Protein AF-A0A7R9P4P0-F1 (afdb_monomer_lite)

Secondary structure (DSSP, 8-state):
---EEE-GGG-TTTTTSTTSEE-TTSSPPPP-EEEEESSEEETT---EEEEEES-PPPPPTT--EEEEETTSPPEEPEEETTEEEEEPPPGGGSPPPPTT-SEEEEEEEEEETTTTEEEEEEEEEEE-GGG--SHHHHHTSSSS-EEETTTTEEES-GGG--S-EEE-HHHHHHHHHHHHHHHHHH--------PPS----------PPP-----------------------PPP--EEE--

Radius of gyration: 28.51 Å; chains: 1; bounding box: 75×51×67 Å

pLDDT: mean 75.0, std 23.44, range [29.67, 97.75]

Sequence (243 aa):
MLVKCTVRSTCQKASHSLPRWLSLGTGQQCIDFEQVLPDRIPINQMTMVQLTIRTLPELPFGAKYKCVFGAADPIDATVTAFGLSCPTPGVVGRPVISDTLDHVFVPLSVRSSETNKDFVSRNFAYYDCGRHTTCMECVKSQWACNWCVYENKCTHNTSSCQRNVVSGENVSMLHMLQQLVYLRYITPLVPYFAGPPNDPWDPGSQIPRVISRSIGDGHPPIHHSGRRPIGNSAPPIIAQNQL

Foldseek 3Di:
DDFFFDFLVPQPCSPVWPPQWDFPPPPDDAKEFPDWVPLEDALQDKDKIDTFIPDDTDDPPPKFKWKDWAQADTFTWDADPGGTMTIDDHNVRDDDDDLVDFKDWTWTFIAIPVVRDTQYTDIGMHGHLQSDQAQVCQQAPPDFWKAQPVVSGIDNDCVPHDDDIHGHPVVVVVVVVVVVVCCVVVPDDPPPPPDDDDDDDDDDDDDDDDDDDDDDDDDDDDDDDDDDDDDDDDDRRGITRRD

Organism: Timema californicum (NCBI:txid61474)

InterPro domains:
  IPR013783 Immunoglobulin-like fold [G3DSA:2.60.40.10] (1-129)
  IPR016201 PSI domain [SM00423] (128-173)
  IPR031148 Plexin family [PTHR22625] (4-172)
  IPR041019 Plexin, TIG domain 1 [PF17960] (38-127)

Structure (mmCIF, N/CA/C/O backbone):
data_AF-A0A7R9P4P0-F1
#
_entry.id   AF-A0A7R9P4P0-F1
#
loop_
_atom_site.group_PDB
_atom_site.id
_atom_site.type_symbol
_atom_site.label_atom_id
_atom_site.label_alt_id
_atom_site.label_comp_id
_atom_site.label_asym_id
_atom_site.label_entity_id
_atom_site.label_seq_id
_atom_site.pdbx_PDB_ins_code
_atom_site.Cartn_x
_atom_site.Cartn_y
_atom_site.Cartn_z
_atom_site.occupancy
_atom_site.B_iso_or_equiv
_atom_site.auth_seq_id
_atom_site.auth_comp_id
_atom_site.auth_asym_id
_atom_site.auth_atom_id
_atom_site.pdbx_PDB_model_num
ATOM 1 N N . MET A 1 1 ? 1.041 -9.011 -15.926 1.00 41.88 1 MET A N 1
ATOM 2 C CA . MET A 1 1 ? 2.425 -9.475 -15.691 1.00 41.88 1 MET A CA 1
ATOM 3 C C . MET A 1 1 ? 3.088 -9.704 -17.046 1.00 41.88 1 MET A C 1
ATOM 5 O O . MET A 1 1 ? 2.656 -10.610 -17.743 1.00 41.88 1 MET A O 1
ATOM 9 N N . LEU A 1 2 ? 4.019 -8.858 -17.502 1.00 51.12 2 LEU A N 1
ATOM 10 C CA . LEU A 1 2 ? 4.707 -9.090 -18.788 1.00 51.12 2 LEU A CA 1
ATOM 11 C C . LEU A 1 2 ? 6.202 -8.748 -18.706 1.00 51.12 2 LEU A C 1
ATOM 13 O O . LEU A 1 2 ? 6.742 -8.096 -19.592 1.00 51.12 2 LEU A O 1
ATOM 17 N N . VAL A 1 3 ? 6.878 -9.266 -17.680 1.00 65.44 3 VAL A N 1
ATOM 18 C CA . VAL A 1 3 ? 8.287 -9.640 -17.840 1.00 65.44 3 VAL A CA 1
ATOM 19 C C . VAL A 1 3 ? 8.289 -10.846 -18.778 1.00 65.44 3 VAL A C 1
ATOM 21 O O . VAL A 1 3 ? 7.658 -11.862 -18.480 1.00 65.44 3 VAL A O 1
ATOM 24 N N . LYS A 1 4 ? 8.902 -10.721 -19.957 1.00 71.88 4 LYS A N 1
ATOM 25 C CA . LYS A 1 4 ? 8.894 -11.788 -20.972 1.00 71.88 4 LYS A CA 1
ATOM 26 C C . LYS A 1 4 ? 10.240 -12.475 -21.014 1.00 71.88 4 LYS A C 1
ATOM 28 O O . LYS A 1 4 ? 11.252 -11.815 -21.171 1.00 71.88 4 LYS A O 1
ATOM 33 N N . CYS A 1 5 ? 10.253 -13.794 -20.969 1.00 73.88 5 CYS A N 1
ATOM 34 C CA . CYS A 1 5 ? 11.458 -14.557 -21.241 1.00 73.88 5 CYS A CA 1
ATOM 35 C C . CYS A 1 5 ? 11.667 -14.693 -22.760 1.00 73.88 5 CYS A C 1
ATOM 37 O O . CYS A 1 5 ? 10.879 -15.358 -23.430 1.00 73.88 5 CYS A O 1
ATOM 39 N N . THR A 1 6 ? 12.700 -14.058 -23.314 1.00 75.81 6 THR A N 1
ATOM 40 C CA . THR A 1 6 ? 13.061 -14.113 -24.738 1.00 75.81 6 THR A CA 1
ATOM 41 C C . THR A 1 6 ? 14.577 -14.191 -24.937 1.00 75.81 6 THR A C 1
ATOM 43 O O . THR A 1 6 ? 15.377 -13.896 -24.049 1.00 75.81 6 THR A O 1
ATOM 46 N N . VAL A 1 7 ? 15.002 -14.586 -26.137 1.00 82.31 7 VAL A N 1
ATOM 47 C CA . VAL A 1 7 ? 16.413 -14.475 -26.530 1.00 82.31 7 VAL A CA 1
ATOM 48 C C . VAL A 1 7 ? 16.792 -13.003 -26.744 1.00 82.31 7 VAL A C 1
ATOM 50 O O . VAL A 1 7 ? 15.947 -12.184 -27.118 1.00 82.31 7 VAL A O 1
ATOM 53 N N . ARG A 1 8 ? 18.070 -12.656 -26.526 1.00 74.69 8 ARG A N 1
ATOM 54 C CA . ARG A 1 8 ? 18.564 -11.262 -26.563 1.00 74.69 8 ARG A CA 1
ATOM 55 C C . ARG A 1 8 ? 18.192 -10.516 -27.843 1.00 74.69 8 ARG A C 1
ATOM 57 O O . ARG A 1 8 ? 17.789 -9.363 -27.774 1.00 74.69 8 ARG A O 1
ATOM 64 N N . SER A 1 9 ? 18.295 -11.180 -28.993 1.00 77.69 9 SER A N 1
ATOM 65 C CA . SER A 1 9 ? 17.999 -10.601 -30.310 1.00 77.69 9 SER A CA 1
ATOM 66 C C . SER A 1 9 ? 16.528 -10.221 -30.504 1.00 77.69 9 SER A C 1
ATOM 68 O O . SER A 1 9 ? 16.225 -9.369 -31.330 1.00 77.69 9 SER A O 1
ATOM 70 N N . THR A 1 10 ? 15.609 -10.824 -29.748 1.00 80.31 10 THR A N 1
ATOM 71 C CA . THR A 1 10 ? 14.165 -10.550 -29.833 1.00 80.31 10 THR A CA 1
ATOM 72 C C . THR A 1 10 ? 13.730 -9.425 -28.889 1.00 80.31 10 THR A C 1
ATOM 74 O O . THR A 1 10 ? 12.626 -8.898 -29.014 1.00 80.31 10 THR A O 1
ATOM 77 N N . CYS A 1 11 ? 14.579 -9.031 -27.936 1.00 75.12 11 CYS A N 1
ATOM 78 C CA . CYS A 1 11 ? 14.330 -7.872 -27.090 1.00 75.12 11 CYS A CA 1
ATOM 79 C C . CYS A 1 11 ? 14.786 -6.600 -27.822 1.00 75.12 11 CYS A C 1
ATOM 81 O O . CYS A 1 11 ? 15.979 -6.323 -27.944 1.00 75.12 11 CYS A O 1
ATOM 83 N N . GLN A 1 12 ? 13.814 -5.806 -28.282 1.00 70.50 12 GLN A N 1
ATOM 84 C CA . GLN A 1 12 ? 14.036 -4.589 -29.077 1.00 70.50 12 GLN A CA 1
ATOM 85 C C . GLN A 1 12 ? 14.995 -3.580 -28.421 1.00 70.50 12 GLN A C 1
ATOM 87 O O . GLN A 1 12 ? 15.604 -2.781 -29.125 1.00 70.50 12 GLN A O 1
ATOM 92 N N . LYS A 1 13 ? 15.142 -3.604 -27.088 1.00 70.19 13 LYS A N 1
ATOM 93 C CA . LYS A 1 13 ? 15.952 -2.642 -26.320 1.00 70.19 13 LYS A CA 1
ATOM 94 C C . LYS A 1 13 ? 17.034 -3.298 -25.457 1.00 70.19 13 LYS A C 1
ATOM 96 O O . LYS A 1 13 ? 17.550 -2.664 -24.538 1.00 70.19 13 LYS A O 1
ATOM 101 N N . ALA A 1 14 ? 17.435 -4.531 -25.781 1.00 61.91 14 ALA A N 1
ATOM 102 C CA . ALA A 1 14 ? 18.420 -5.287 -25.000 1.00 61.91 14 ALA A CA 1
ATOM 103 C C . ALA A 1 14 ? 19.799 -4.616 -24.889 1.00 61.91 14 ALA A C 1
ATOM 105 O O . ALA A 1 14 ? 20.565 -4.939 -23.985 1.00 61.91 14 ALA A O 1
ATOM 106 N N . SER A 1 15 ? 20.135 -3.718 -25.819 1.00 66.44 15 SER A N 1
ATOM 107 C CA . SER A 1 15 ? 21.433 -3.032 -25.874 1.00 66.44 15 SER A CA 1
ATOM 108 C C . SER A 1 15 ? 21.359 -1.540 -25.528 1.00 66.44 15 SER A C 1
ATOM 110 O O . SER A 1 15 ? 22.388 -0.879 -25.564 1.00 66.44 15 SER A O 1
ATOM 112 N N . HIS A 1 16 ? 20.173 -1.001 -25.213 1.00 64.62 16 HIS A N 1
ATOM 113 C CA . HIS A 1 16 ? 19.991 0.443 -25.001 1.00 64.62 16 HIS A CA 1
ATOM 114 C C . HIS A 1 16 ? 20.473 0.922 -23.624 1.00 64.62 16 HIS A C 1
ATOM 116 O O . HIS A 1 16 ? 21.080 1.982 -23.539 1.00 64.62 16 HIS A O 1
ATOM 122 N N . SER A 1 17 ? 20.220 0.159 -22.556 1.00 61.03 17 SER A N 1
ATOM 123 C CA . SER A 1 17 ? 20.804 0.407 -21.232 1.00 61.03 17 SER A CA 1
ATOM 124 C C . SER A 1 17 ? 20.773 -0.849 -20.356 1.00 61.03 17 SER A C 1
ATOM 126 O O . SER A 1 17 ? 19.898 -1.711 -20.485 1.00 61.03 17 SER A O 1
ATOM 128 N N . LEU A 1 18 ? 21.751 -0.973 -19.458 1.00 62.62 18 LEU A N 1
ATOM 129 C CA . LEU A 1 18 ? 21.729 -1.955 -18.370 1.00 62.62 18 LEU A CA 1
ATOM 130 C C . LEU A 1 18 ? 20.776 -1.435 -17.275 1.00 62.62 18 LEU A C 1
ATOM 132 O O . LEU A 1 18 ? 20.862 -0.248 -16.965 1.00 62.62 18 LEU A O 1
ATOM 136 N N . PRO A 1 19 ? 19.880 -2.248 -16.675 1.00 64.50 19 PRO A N 1
ATOM 137 C CA . PRO A 1 19 ? 19.664 -3.693 -16.814 1.00 64.50 19 PRO A CA 1
ATOM 138 C C . PRO A 1 19 ? 18.367 -4.055 -17.586 1.00 64.50 19 PRO A C 1
ATOM 140 O O . PRO A 1 19 ? 17.508 -4.764 -17.066 1.00 64.50 19 PRO A O 1
ATOM 143 N N . ARG A 1 20 ? 18.171 -3.584 -18.828 1.00 72.88 20 ARG A N 1
ATOM 144 C CA . ARG A 1 20 ? 16.926 -3.876 -19.587 1.00 72.88 20 ARG A CA 1
ATOM 145 C C . ARG A 1 20 ? 16.761 -5.347 -20.002 1.00 72.88 20 ARG A C 1
ATOM 147 O O . ARG A 1 20 ? 15.635 -5.816 -20.165 1.00 72.88 20 ARG A O 1
ATOM 154 N N . TRP A 1 21 ? 17.868 -6.075 -20.159 1.00 74.88 21 TRP A N 1
ATOM 155 C CA . TRP A 1 21 ? 17.891 -7.509 -20.460 1.00 74.88 21 TRP A CA 1
ATOM 156 C C . TRP A 1 21 ? 18.900 -8.217 -19.555 1.00 74.88 21 TRP A C 1
ATOM 158 O O . TRP A 1 21 ? 20.021 -7.733 -19.386 1.00 74.88 21 TRP A O 1
ATOM 168 N N . LEU A 1 22 ? 18.505 -9.361 -18.994 1.00 74.00 22 LEU A N 1
ATOM 169 C CA . LEU A 1 22 ? 19.301 -10.114 -18.021 1.00 74.00 22 LEU A CA 1
ATOM 170 C C . LEU A 1 22 ? 19.553 -11.549 -18.492 1.00 74.00 22 LEU A C 1
ATOM 172 O O . LEU A 1 22 ? 18.606 -12.312 -18.677 1.00 74.00 22 LEU A O 1
ATOM 176 N N . SER A 1 23 ? 20.821 -11.948 -18.627 1.00 72.06 23 SER A N 1
ATOM 177 C CA . SER A 1 23 ? 21.194 -13.345 -18.895 1.00 72.06 23 SER A CA 1
ATOM 178 C C . SER A 1 23 ? 21.156 -14.203 -17.632 1.00 72.06 23 SER A C 1
ATOM 180 O O . SER A 1 23 ? 21.681 -13.806 -16.593 1.00 72.06 23 SER A O 1
ATOM 182 N N . LEU A 1 24 ? 20.655 -15.436 -17.741 1.00 64.88 24 LEU A N 1
ATOM 183 C CA . LEU A 1 24 ? 20.864 -16.452 -16.706 1.00 64.88 24 LEU A CA 1
ATOM 184 C C . LEU A 1 24 ? 22.350 -16.836 -16.665 1.00 64.88 24 LEU A C 1
ATOM 186 O O . LEU A 1 24 ? 22.894 -17.293 -17.667 1.00 64.88 24 LEU A O 1
ATOM 190 N N . GLY A 1 25 ? 23.001 -16.650 -15.514 1.00 61.69 25 GLY A N 1
ATOM 191 C CA . GLY A 1 25 ? 24.380 -17.103 -15.271 1.00 61.69 25 GLY A CA 1
ATOM 192 C C . GLY A 1 25 ? 25.426 -16.003 -15.066 1.00 61.69 25 GLY A C 1
ATOM 193 O O . GLY A 1 25 ? 26.548 -16.315 -14.687 1.00 61.69 25 GLY A O 1
ATOM 194 N N . THR A 1 26 ? 25.079 -14.724 -15.234 1.00 63.47 26 THR A N 1
ATOM 195 C CA . THR A 1 26 ? 25.990 -13.587 -14.969 1.00 63.47 26 THR A CA 1
ATOM 196 C C . THR A 1 26 ? 25.943 -13.077 -13.524 1.00 63.47 26 THR A C 1
ATOM 198 O O . THR A 1 26 ? 26.513 -12.033 -13.223 1.00 63.47 26 THR A O 1
ATOM 201 N N . GLY A 1 27 ? 25.242 -13.774 -12.620 1.00 63.47 27 GLY A N 1
ATOM 202 C CA . GLY A 1 27 ? 25.021 -13.325 -11.236 1.00 63.47 27 GLY A CA 1
ATOM 203 C C . GLY A 1 27 ? 24.048 -12.145 -11.100 1.00 63.47 27 GLY A C 1
ATOM 204 O O . GLY A 1 27 ? 23.836 -11.649 -9.998 1.00 63.47 27 GLY A O 1
ATOM 205 N N . GLN A 1 28 ? 23.439 -11.698 -12.202 1.00 65.31 28 GLN A N 1
ATOM 206 C CA . GLN A 1 28 ? 22.424 -10.650 -12.198 1.00 65.31 28 GLN A CA 1
ATOM 207 C C . GLN A 1 28 ? 21.067 -11.229 -11.775 1.00 65.31 28 GLN A C 1
ATOM 209 O O . GLN A 1 28 ? 20.642 -12.268 -12.280 1.00 65.31 28 GLN A O 1
ATOM 214 N N . GLN A 1 29 ? 20.399 -10.560 -10.835 1.00 69.44 29 GLN A N 1
ATOM 215 C CA . GLN A 1 29 ? 19.096 -10.965 -10.303 1.00 69.44 29 GLN A CA 1
ATOM 216 C C . GLN A 1 29 ? 17.960 -10.184 -10.967 1.00 69.44 29 GLN A C 1
ATOM 218 O O . GLN A 1 29 ? 18.153 -9.061 -11.431 1.00 69.44 29 GLN A O 1
ATOM 223 N N . CYS A 1 30 ? 16.776 -10.799 -11.010 1.00 76.81 30 CYS A N 1
ATOM 224 C CA . CYS A 1 30 ? 15.562 -10.168 -11.516 1.00 76.81 30 CYS A CA 1
ATOM 225 C C . CYS A 1 30 ? 15.254 -8.901 -10.714 1.00 76.81 30 CYS A C 1
ATOM 227 O O . CYS A 1 30 ? 15.533 -8.841 -9.515 1.00 76.81 30 CYS A O 1
ATOM 229 N N . ILE A 1 31 ? 14.650 -7.910 -11.366 1.00 81.19 31 ILE A N 1
ATOM 230 C CA . ILE A 1 31 ? 14.154 -6.739 -10.653 1.00 81.19 31 ILE A CA 1
ATOM 231 C C . ILE A 1 31 ? 13.072 -7.179 -9.662 1.00 81.19 31 ILE A C 1
ATOM 233 O O . ILE A 1 31 ? 12.118 -7.869 -10.018 1.00 81.19 31 ILE A O 1
ATOM 237 N N . ASP A 1 32 ? 13.253 -6.806 -8.405 1.00 84.94 32 ASP A N 1
ATOM 238 C CA . ASP A 1 32 ? 12.305 -7.055 -7.327 1.00 84.94 32 ASP A CA 1
ATOM 239 C C . ASP A 1 32 ? 12.371 -5.887 -6.342 1.00 84.94 32 ASP A C 1
ATOM 241 O O . ASP A 1 32 ? 13.341 -5.117 -6.314 1.00 84.94 32 ASP A O 1
ATOM 245 N N . PHE A 1 33 ? 11.328 -5.750 -5.533 1.00 88.81 33 PHE A N 1
ATOM 246 C CA . PHE A 1 33 ? 11.371 -4.871 -4.379 1.00 88.81 33 PHE A CA 1
ATOM 247 C C . PHE A 1 33 ? 12.308 -5.469 -3.332 1.00 88.81 33 PHE A C 1
ATOM 249 O O . PHE A 1 33 ? 12.074 -6.566 -2.828 1.00 88.81 33 PHE A O 1
ATOM 256 N N . GLU A 1 34 ? 13.334 -4.726 -2.940 1.00 91.44 34 GLU A N 1
ATOM 257 C CA . GLU A 1 34 ? 14.092 -5.065 -1.736 1.00 91.44 34 GLU A CA 1
ATOM 258 C C . GLU A 1 34 ? 13.253 -4.773 -0.494 1.00 91.44 34 GLU A C 1
ATOM 260 O O . GLU A 1 34 ? 13.233 -5.556 0.455 1.00 91.44 34 GLU A O 1
ATOM 265 N N . GLN A 1 35 ? 12.512 -3.662 -0.529 1.00 92.50 35 GLN A N 1
ATOM 266 C CA . GLN A 1 35 ? 11.644 -3.239 0.557 1.00 92.50 35 GLN A CA 1
ATOM 267 C C . GLN A 1 35 ? 10.462 -2.417 0.037 1.00 92.50 35 GLN A C 1
ATOM 269 O O . GLN A 1 35 ? 10.596 -1.622 -0.893 1.00 92.50 35 GLN A O 1
ATOM 274 N N . VAL A 1 36 ? 9.311 -2.591 0.686 1.00 95.12 36 VAL A N 1
ATOM 275 C CA . VAL A 1 36 ? 8.115 -1.756 0.535 1.00 95.12 36 VAL A CA 1
ATOM 276 C C . VAL A 1 36 ? 7.784 -1.218 1.922 1.00 95.12 36 VAL A C 1
ATOM 278 O O . VAL A 1 36 ? 7.590 -2.009 2.844 1.00 95.12 36 VAL A O 1
ATOM 281 N N . LEU A 1 37 ? 7.780 0.104 2.100 1.00 95.31 37 LEU A N 1
ATOM 282 C CA . LEU A 1 37 ? 7.540 0.718 3.405 1.00 95.31 37 LEU A CA 1
ATOM 283 C C . LEU A 1 37 ? 6.584 1.922 3.310 1.00 95.31 37 LEU A C 1
ATOM 285 O O . LEU A 1 37 ? 6.932 2.916 2.676 1.00 95.31 37 LEU A O 1
ATOM 289 N N . PRO A 1 38 ? 5.425 1.887 3.990 1.00 95.81 38 PRO A N 1
ATOM 290 C CA . PRO A 1 38 ? 4.826 0.698 4.600 1.00 95.81 38 PRO A CA 1
ATOM 291 C C . PRO A 1 38 ? 4.382 -0.318 3.531 1.00 95.81 38 PRO A C 1
ATOM 293 O O . PRO A 1 38 ? 4.066 0.069 2.412 1.00 95.81 38 PRO A O 1
ATOM 296 N N . ASP A 1 39 ? 4.335 -1.607 3.872 1.00 95.12 39 ASP A N 1
ATOM 297 C CA . ASP A 1 39 ? 3.787 -2.687 3.024 1.00 95.12 39 ASP A CA 1
ATOM 298 C C . ASP A 1 39 ? 2.276 -2.912 3.240 1.00 95.12 39 ASP A C 1
ATOM 300 O O . ASP A 1 39 ? 1.637 -3.714 2.554 1.00 95.12 39 ASP A O 1
ATOM 304 N N . ARG A 1 40 ? 1.703 -2.201 4.213 1.00 95.62 40 ARG A N 1
ATOM 305 C CA . ARG A 1 40 ? 0.309 -2.301 4.638 1.00 95.62 40 ARG A CA 1
ATOM 306 C C . ARG A 1 40 ? -0.166 -0.999 5.262 1.00 95.62 40 ARG A C 1
ATOM 308 O O . ARG A 1 40 ? 0.609 -0.343 5.958 1.00 95.62 40 ARG A O 1
ATOM 315 N N . ILE A 1 41 ? -1.434 -0.645 5.072 1.00 95.94 41 ILE A N 1
ATOM 316 C CA . ILE A 1 41 ? -2.034 0.542 5.701 1.00 95.94 41 ILE A CA 1
ATOM 317 C C . ILE A 1 41 ? -3.512 0.317 6.064 1.00 95.94 41 ILE A C 1
ATOM 319 O O . ILE A 1 41 ? -4.182 -0.499 5.426 1.00 95.94 41 ILE A O 1
ATOM 323 N N . PRO A 1 42 ? -4.063 1.083 7.020 1.00 96.12 42 PRO A N 1
ATOM 324 C CA . PRO A 1 42 ? -5.502 1.163 7.236 1.00 96.12 42 PRO A CA 1
ATOM 325 C C . PRO A 1 42 ? -6.248 1.608 5.971 1.00 96.12 42 PRO A C 1
ATOM 327 O O . PRO A 1 42 ? -5.803 2.515 5.257 1.00 96.12 42 PRO A O 1
ATOM 330 N N . ILE A 1 43 ? -7.417 1.019 5.705 1.00 96.06 43 ILE A N 1
ATOM 331 C CA . ILE A 1 43 ? -8.202 1.245 4.478 1.00 96.06 43 ILE A CA 1
ATOM 332 C C . ILE A 1 43 ? -8.572 2.719 4.245 1.00 96.06 43 ILE A C 1
ATOM 334 O O . ILE A 1 43 ? -8.684 3.148 3.098 1.00 96.06 43 ILE A O 1
ATOM 338 N N . ASN A 1 44 ? -8.674 3.523 5.302 1.00 93.94 44 ASN A N 1
ATOM 339 C CA . ASN A 1 44 ? -8.993 4.951 5.262 1.00 93.94 44 ASN A CA 1
ATOM 340 C C . ASN A 1 44 ? -7.777 5.882 5.433 1.00 93.94 44 ASN A C 1
ATOM 342 O O . ASN A 1 44 ? -7.936 7.101 5.375 1.00 93.94 44 ASN A O 1
ATOM 346 N N . GLN A 1 45 ? -6.567 5.347 5.619 1.00 94.00 45 GLN A N 1
ATOM 347 C CA . GLN A 1 45 ? -5.358 6.156 5.776 1.00 94.00 45 GLN A CA 1
ATOM 348 C C . GLN A 1 45 ? -4.702 6.439 4.422 1.00 94.00 45 GLN A C 1
ATOM 350 O O . GLN A 1 45 ? -4.509 5.535 3.609 1.00 94.00 45 GLN A O 1
ATOM 355 N N . MET A 1 46 ? -4.302 7.688 4.189 1.00 94.44 46 MET A N 1
ATOM 356 C CA . MET A 1 46 ? -3.441 8.072 3.068 1.00 94.44 46 MET A CA 1
ATOM 357 C C . MET A 1 46 ? -2.018 8.314 3.568 1.00 94.44 46 MET A C 1
ATOM 359 O O . MET A 1 46 ? -1.825 8.904 4.629 1.00 94.44 46 MET A O 1
ATOM 363 N N . THR A 1 47 ? -1.024 7.837 2.824 1.00 95.19 47 THR A N 1
ATOM 364 C CA . THR A 1 47 ? 0.392 8.006 3.176 1.00 95.19 47 THR A CA 1
ATOM 365 C C . THR A 1 47 ? 1.284 7.929 1.935 1.00 95.19 47 THR A C 1
ATOM 367 O O . THR A 1 47 ? 0.804 7.678 0.828 1.00 95.19 47 THR A O 1
ATOM 370 N N . MET A 1 48 ? 2.584 8.144 2.122 1.00 96.38 48 MET A N 1
ATOM 371 C CA . MET A 1 48 ? 3.617 7.897 1.119 1.00 96.38 48 MET A CA 1
ATOM 372 C C . MET A 1 48 ? 4.204 6.496 1.314 1.00 96.38 48 MET A C 1
ATOM 374 O O . MET A 1 48 ? 4.581 6.130 2.426 1.00 96.38 48 MET A O 1
ATOM 378 N N . VAL A 1 49 ? 4.316 5.737 0.227 1.00 96.81 49 VAL A N 1
ATOM 379 C CA . VAL A 1 49 ? 4.983 4.433 0.179 1.00 96.81 49 VAL A CA 1
ATOM 380 C C . VAL A 1 49 ? 6.348 4.601 -0.477 1.00 96.81 49 VAL A C 1
ATOM 382 O O . VAL A 1 49 ? 6.448 5.087 -1.604 1.00 96.81 49 VAL A O 1
ATOM 385 N N . GLN A 1 50 ? 7.393 4.196 0.239 1.00 97.00 50 GLN A N 1
ATOM 386 C CA . GLN A 1 50 ? 8.762 4.093 -0.252 1.00 97.00 50 GLN A CA 1
ATOM 387 C C . GLN A 1 50 ? 9.009 2.686 -0.799 1.00 97.00 50 GLN A C 1
ATOM 389 O O . GLN A 1 50 ? 8.709 1.688 -0.139 1.00 97.00 50 GLN A O 1
ATOM 394 N N . LEU A 1 51 ? 9.569 2.614 -2.001 1.00 96.00 51 LEU A N 1
ATOM 395 C CA . LEU A 1 51 ? 9.894 1.385 -2.712 1.00 96.00 51 LEU A CA 1
ATOM 396 C C . LEU A 1 51 ? 11.400 1.347 -2.939 1.00 96.00 51 LEU A C 1
ATOM 398 O O . LEU A 1 51 ? 11.915 2.101 -3.763 1.00 96.00 51 LEU A O 1
ATOM 402 N N . THR A 1 52 ? 12.099 0.465 -2.231 1.00 94.12 52 THR A N 1
ATOM 403 C CA . THR A 1 52 ? 13.531 0.226 -2.448 1.00 94.12 52 THR A CA 1
ATOM 404 C C . THR A 1 52 ? 13.690 -0.842 -3.518 1.00 94.12 52 THR A C 1
ATOM 406 O O . THR A 1 52 ? 13.146 -1.942 -3.384 1.00 94.12 52 THR A O 1
ATOM 409 N N . ILE A 1 53 ? 14.407 -0.524 -4.595 1.00 89.69 53 ILE A N 1
ATOM 410 C CA . ILE A 1 53 ? 14.539 -1.394 -5.771 1.00 89.69 53 ILE A CA 1
ATOM 411 C C . ILE A 1 53 ? 16.017 -1.470 -6.149 1.00 89.69 53 ILE A C 1
ATOM 413 O O . ILE A 1 53 ? 16.642 -0.447 -6.416 1.00 89.69 53 ILE A O 1
ATOM 417 N N . ARG A 1 54 ? 16.560 -2.694 -6.215 1.00 76.31 54 ARG A N 1
ATOM 418 C CA . ARG A 1 54 ? 18.002 -2.954 -6.389 1.00 76.31 54 ARG A CA 1
ATOM 419 C C . ARG A 1 54 ? 18.597 -2.291 -7.634 1.00 76.31 54 ARG A C 1
ATOM 421 O O . ARG A 1 54 ? 19.762 -1.903 -7.630 1.00 76.31 54 ARG A O 1
ATOM 428 N N . THR A 1 55 ? 17.827 -2.163 -8.713 1.00 77.69 55 THR A N 1
ATOM 429 C CA . THR A 1 55 ? 18.229 -1.386 -9.892 1.00 77.69 55 THR A CA 1
ATOM 430 C C . THR A 1 55 ? 17.000 -0.981 -10.696 1.00 77.69 55 THR A C 1
ATOM 432 O O . THR A 1 55 ? 16.278 -1.843 -11.188 1.00 77.69 55 THR A O 1
ATOM 435 N N . LEU A 1 56 ? 16.773 0.322 -10.862 1.00 83.00 56 LEU A N 1
ATOM 436 C CA . LEU A 1 56 ? 15.776 0.843 -11.796 1.00 83.00 56 LEU A CA 1
ATOM 437 C C . LEU A 1 56 ? 16.431 1.082 -13.160 1.00 83.00 56 LEU A C 1
ATOM 439 O O . LEU A 1 56 ? 17.481 1.722 -13.211 1.00 83.00 56 LEU A O 1
ATOM 443 N N . PRO A 1 57 ? 15.837 0.613 -14.269 1.00 81.88 57 PRO A N 1
ATOM 444 C CA . PRO A 1 57 ? 16.311 0.993 -15.591 1.00 81.88 57 PRO A CA 1
ATOM 445 C C . PRO A 1 57 ? 16.244 2.512 -15.803 1.00 81.88 57 PRO A C 1
ATOM 447 O O . PRO A 1 57 ? 15.382 3.205 -15.264 1.00 81.88 57 PRO A O 1
ATOM 450 N N . GLU A 1 58 ? 17.122 3.056 -16.633 1.00 82.38 58 GLU A N 1
ATOM 451 C CA . GLU A 1 58 ? 16.997 4.455 -17.049 1.00 82.38 58 GLU A CA 1
ATOM 452 C C . GLU A 1 58 ? 15.828 4.614 -18.018 1.00 82.38 58 GLU A C 1
ATOM 454 O O . GLU A 1 58 ? 15.707 3.831 -18.963 1.00 82.38 58 GLU A O 1
ATOM 459 N N . LEU A 1 59 ? 14.981 5.622 -17.812 1.00 82.94 59 LEU A N 1
ATOM 460 C CA . LEU A 1 59 ? 13.871 5.940 -18.710 1.00 82.94 59 LEU A CA 1
ATOM 461 C C . LEU A 1 59 ? 14.298 6.949 -19.789 1.00 82.94 59 LEU A C 1
ATOM 463 O O . LEU A 1 59 ? 15.125 7.819 -19.518 1.00 82.94 59 LEU A O 1
ATOM 467 N N . PRO A 1 60 ? 13.732 6.871 -21.008 1.00 84.25 60 PRO A N 1
ATOM 468 C CA . PRO A 1 60 ? 13.949 7.887 -22.030 1.00 84.25 60 PRO A CA 1
ATOM 469 C C . PRO A 1 60 ? 13.350 9.235 -21.607 1.00 84.25 60 PRO A C 1
ATOM 471 O O . PRO A 1 60 ? 12.491 9.308 -20.726 1.00 84.25 60 PRO A O 1
ATOM 474 N N . PHE A 1 61 ? 13.773 10.311 -22.273 1.00 85.19 61 PHE A N 1
ATOM 475 C CA . PHE A 1 61 ? 13.288 11.661 -21.989 1.00 85.19 61 PHE A CA 1
ATOM 476 C C . PHE A 1 61 ? 11.751 11.738 -22.020 1.00 85.19 61 PHE A C 1
ATOM 478 O O . PHE A 1 61 ? 11.113 11.282 -22.968 1.00 85.19 61 PHE A O 1
ATOM 485 N N . GLY A 1 62 ? 11.162 12.313 -20.968 1.00 85.94 62 GLY A N 1
ATOM 486 C CA . GLY A 1 62 ? 9.712 12.475 -20.820 1.00 85.94 62 GLY A CA 1
ATOM 487 C C . GLY A 1 62 ? 8.963 11.251 -20.279 1.00 85.94 62 GLY A C 1
ATOM 488 O O . GLY A 1 62 ? 7.804 11.389 -19.887 1.00 85.94 62 GLY A O 1
ATOM 489 N N . ALA A 1 63 ? 9.599 10.078 -20.192 1.00 90.31 63 ALA A N 1
ATOM 490 C CA . ALA A 1 63 ? 8.998 8.913 -19.554 1.00 90.31 63 ALA A CA 1
ATOM 491 C C . ALA A 1 63 ? 9.178 8.953 -18.027 1.00 90.31 63 ALA A C 1
ATOM 493 O O . ALA A 1 63 ? 10.188 9.402 -17.491 1.00 90.31 63 ALA A O 1
ATOM 494 N N . LYS A 1 64 ? 8.164 8.448 -17.328 1.00 93.44 64 LYS A N 1
ATOM 495 C CA . LYS A 1 64 ? 8.085 8.331 -15.868 1.00 93.44 64 LYS A CA 1
ATOM 496 C C . LYS A 1 64 ? 7.745 6.915 -15.412 1.00 93.44 64 LYS A C 1
ATOM 498 O O . LYS A 1 64 ? 7.103 6.148 -16.142 1.00 93.44 64 LYS A O 1
ATOM 503 N N . TYR A 1 65 ? 8.111 6.618 -14.172 1.00 95.81 65 TYR A N 1
ATOM 504 C CA . TYR A 1 65 ? 7.594 5.476 -13.431 1.00 95.81 65 TYR A CA 1
ATOM 505 C C . TYR A 1 65 ? 6.247 5.810 -12.798 1.00 95.81 65 TYR A C 1
ATOM 507 O O . TYR A 1 65 ? 6.005 6.953 -12.411 1.00 95.81 65 TYR A O 1
ATOM 515 N N . LYS A 1 66 ? 5.377 4.807 -12.686 1.00 97.38 66 LYS A N 1
ATOM 516 C CA . LYS A 1 66 ? 4.083 4.918 -12.012 1.00 97.38 66 LYS A CA 1
ATOM 517 C C . LYS A 1 66 ? 3.879 3.770 -11.034 1.00 97.38 66 LYS A C 1
ATOM 519 O O . LYS A 1 66 ? 4.199 2.629 -11.362 1.00 97.38 66 LYS A O 1
ATOM 524 N N . CYS A 1 67 ? 3.313 4.061 -9.872 1.00 97.56 67 CYS A N 1
ATOM 525 C CA . CYS A 1 67 ? 2.831 3.055 -8.934 1.00 97.56 67 CYS A CA 1
ATOM 526 C C . CYS A 1 67 ? 1.385 2.682 -9.258 1.00 97.56 67 CYS A C 1
ATOM 528 O O . CYS A 1 67 ? 0.548 3.555 -9.488 1.00 97.56 67 CYS A O 1
ATOM 530 N N . VAL A 1 68 ? 1.087 1.387 -9.264 1.00 97.25 68 VAL A N 1
ATOM 531 C CA . VAL A 1 68 ? -0.247 0.847 -9.548 1.00 97.25 68 VAL A CA 1
ATOM 532 C C . VAL A 1 68 ? -0.679 -0.006 -8.363 1.00 97.25 68 VAL A C 1
ATOM 534 O O . VAL A 1 68 ? -0.003 -0.977 -8.036 1.00 97.25 68 VAL A O 1
ATOM 537 N N . PHE A 1 69 ? -1.790 0.361 -7.722 1.00 97.19 69 PHE A N 1
ATOM 538 C CA . PHE A 1 69 ? -2.336 -0.332 -6.551 1.00 97.19 69 PHE A CA 1
ATOM 539 C C . PHE A 1 69 ? -3.602 -1.095 -6.949 1.00 97.19 69 PHE A C 1
ATOM 541 O O . PHE A 1 69 ? -4.695 -0.530 -6.992 1.00 97.19 69 PHE A O 1
ATOM 548 N N . GLY A 1 70 ? -3.473 -2.385 -7.252 1.00 94.88 70 GLY A N 1
ATOM 549 C CA . GLY A 1 70 ? -4.597 -3.202 -7.702 1.00 94.88 70 GLY A CA 1
ATOM 550 C C . GLY A 1 70 ? -5.232 -2.646 -8.975 1.00 94.88 70 GLY A C 1
ATOM 551 O O . GLY A 1 70 ? -4.582 -2.573 -10.015 1.00 94.88 70 GLY A O 1
ATOM 552 N N . ALA A 1 71 ? -6.507 -2.269 -8.877 1.00 93.12 71 ALA A N 1
ATOM 553 C CA . ALA A 1 71 ? -7.282 -1.681 -9.968 1.00 93.12 71 ALA A CA 1
ATOM 554 C C . ALA A 1 71 ? -7.360 -0.142 -9.915 1.00 93.12 71 ALA A C 1
ATOM 556 O O . ALA A 1 71 ? -8.042 0.449 -10.747 1.00 93.12 71 ALA A O 1
ATOM 557 N N . ALA A 1 72 ? -6.699 0.505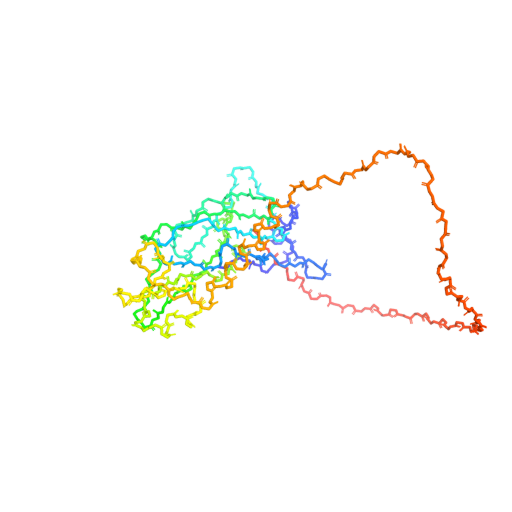 -8.948 1.00 94.75 72 ALA A N 1
ATOM 558 C CA . ALA A 1 72 ? -6.679 1.960 -8.853 1.00 94.75 72 ALA A CA 1
ATOM 559 C C . ALA A 1 72 ? -5.883 2.592 -10.006 1.00 94.75 72 ALA A C 1
ATOM 561 O O . ALA A 1 72 ? -4.976 1.971 -10.575 1.00 94.75 72 ALA A O 1
ATOM 562 N N . ASP A 1 73 ? -6.193 3.853 -10.310 1.00 94.62 73 ASP A N 1
ATOM 563 C CA . ASP A 1 73 ? -5.497 4.601 -11.352 1.00 94.62 73 ASP A CA 1
ATOM 564 C C . ASP A 1 73 ? -3.983 4.687 -11.080 1.00 94.62 73 ASP A C 1
ATOM 566 O O . ASP A 1 73 ? -3.571 4.906 -9.936 1.00 94.62 73 ASP A O 1
ATOM 570 N N . PRO A 1 74 ? -3.128 4.537 -12.112 1.00 96.38 74 PRO A N 1
ATOM 571 C CA . PRO A 1 74 ? -1.684 4.662 -11.960 1.00 96.38 74 PRO A CA 1
ATOM 572 C C . PRO A 1 74 ? -1.263 6.053 -11.479 1.00 96.38 74 PRO A C 1
ATOM 574 O O . PRO A 1 74 ? -1.617 7.067 -12.082 1.00 96.38 74 PRO A O 1
ATOM 577 N N . ILE A 1 75 ? -0.419 6.087 -10.453 1.00 96.69 75 ILE A N 1
ATOM 578 C CA . ILE A 1 75 ? 0.058 7.308 -9.801 1.00 96.69 75 ILE A CA 1
ATOM 579 C C . ILE A 1 75 ? 1.502 7.571 -10.223 1.00 96.69 75 ILE A C 1
ATOM 581 O O . ILE A 1 75 ? 2.332 6.669 -10.138 1.00 96.69 75 ILE A O 1
ATOM 585 N N . ASP A 1 76 ? 1.817 8.794 -10.656 1.00 96.81 76 ASP A N 1
ATOM 586 C CA . ASP A 1 76 ? 3.191 9.191 -10.991 1.00 96.81 76 ASP A CA 1
ATOM 587 C C . ASP A 1 76 ? 4.117 9.012 -9.775 1.00 96.81 76 ASP A C 1
ATOM 589 O O . ASP A 1 76 ? 3.844 9.507 -8.680 1.00 96.81 76 ASP A O 1
ATOM 593 N N . ALA A 1 77 ? 5.219 8.290 -9.980 1.00 96.88 77 ALA A N 1
ATOM 594 C CA . ALA A 1 77 ? 6.216 8.032 -8.955 1.00 96.88 77 ALA A CA 1
ATOM 595 C C . ALA A 1 77 ? 7.301 9.111 -8.956 1.00 96.88 77 ALA A C 1
ATOM 597 O O . ALA A 1 77 ? 7.763 9.553 -10.013 1.00 96.88 77 ALA A O 1
ATOM 598 N N . THR A 1 78 ? 7.781 9.458 -7.767 1.00 95.62 78 THR A N 1
ATOM 599 C CA . THR A 1 78 ? 8.992 10.259 -7.596 1.00 95.62 78 THR A CA 1
ATOM 600 C C . THR A 1 78 ? 10.189 9.326 -7.486 1.00 95.62 78 THR A C 1
ATOM 602 O O . THR A 1 78 ? 10.219 8.457 -6.616 1.00 95.62 78 THR A O 1
ATOM 605 N N . VAL A 1 79 ? 11.185 9.501 -8.353 1.00 93.31 79 VAL A N 1
ATOM 606 C CA . VAL A 1 79 ? 12.441 8.743 -8.277 1.00 93.31 79 VAL A CA 1
ATOM 607 C C . VAL A 1 79 ? 13.257 9.237 -7.084 1.00 93.31 79 VAL A C 1
ATOM 609 O O . VAL A 1 79 ? 13.444 10.441 -6.913 1.00 93.31 79 VAL A O 1
ATOM 612 N N . THR A 1 80 ? 13.725 8.312 -6.250 1.00 92.44 80 THR A N 1
ATOM 613 C CA . THR A 1 80 ? 14.572 8.590 -5.083 1.00 92.44 80 THR A CA 1
ATOM 614 C C . THR A 1 80 ? 15.958 7.975 -5.278 1.00 92.44 80 THR A C 1
ATOM 616 O O . THR A 1 80 ? 16.183 7.213 -6.215 1.00 92.44 80 THR A O 1
ATOM 619 N N . ALA A 1 81 ? 16.898 8.270 -4.375 1.00 87.56 81 ALA A N 1
ATOM 620 C CA . ALA A 1 81 ? 18.253 7.714 -4.434 1.00 87.56 81 ALA A CA 1
ATOM 621 C C . ALA A 1 81 ? 18.296 6.172 -4.365 1.00 87.56 81 ALA A C 1
ATOM 623 O O . ALA A 1 81 ? 19.251 5.569 -4.841 1.00 87.56 81 ALA A O 1
ATOM 624 N N . PHE A 1 82 ? 17.269 5.542 -3.782 1.00 86.69 82 PHE A N 1
ATOM 625 C CA . PHE A 1 82 ? 17.225 4.097 -3.521 1.00 86.69 82 PHE A CA 1
ATOM 626 C C . PHE A 1 82 ? 16.059 3.380 -4.228 1.00 86.69 82 PHE A C 1
ATOM 628 O O . PHE A 1 82 ? 15.871 2.177 -4.046 1.00 86.69 82 PHE A O 1
ATOM 635 N N . GLY A 1 83 ? 15.259 4.097 -5.025 1.00 93.31 83 GLY A N 1
ATOM 636 C CA . GLY A 1 83 ? 14.124 3.522 -5.741 1.00 93.31 83 GLY A CA 1
ATOM 637 C C . GLY A 1 83 ? 13.043 4.549 -6.075 1.00 93.31 83 GLY A C 1
ATOM 638 O O . GLY A 1 83 ? 13.305 5.512 -6.793 1.00 93.31 83 GLY A O 1
ATOM 639 N N . LEU A 1 84 ? 11.815 4.328 -5.597 1.00 96.25 84 LEU A N 1
ATOM 640 C CA . LEU A 1 84 ? 10.642 5.156 -5.903 1.00 96.25 84 LEU A CA 1
ATOM 641 C C . LEU A 1 84 ? 9.872 5.556 -4.640 1.00 96.25 84 LEU A C 1
ATOM 643 O O . LEU A 1 84 ? 9.894 4.860 -3.630 1.00 96.25 84 LEU A O 1
ATOM 647 N N . SER A 1 85 ? 9.138 6.658 -4.730 1.00 97.06 85 SER A N 1
ATOM 648 C CA . SER A 1 85 ? 8.234 7.158 -3.697 1.00 97.06 85 SER A CA 1
ATOM 649 C C . SER A 1 85 ? 6.897 7.526 -4.333 1.00 97.06 85 SER A C 1
ATOM 651 O O . SER A 1 85 ? 6.869 8.267 -5.319 1.00 97.06 85 SER A O 1
ATOM 653 N N . CYS A 1 86 ? 5.797 7.015 -3.782 1.00 96.94 86 CYS A N 1
ATOM 654 C CA . CYS A 1 86 ? 4.453 7.212 -4.327 1.00 96.94 86 CYS A CA 1
ATOM 655 C C . CYS A 1 86 ? 3.433 7.495 -3.222 1.00 96.94 86 CYS A C 1
ATOM 657 O O . CYS A 1 86 ? 3.458 6.812 -2.196 1.00 96.94 86 CYS A O 1
ATOM 659 N N . PRO A 1 87 ? 2.488 8.429 -3.418 1.00 97.31 87 PRO A N 1
ATOM 660 C CA . PRO A 1 87 ? 1.323 8.504 -2.553 1.00 97.31 87 PRO A CA 1
ATOM 661 C C . PRO A 1 87 ? 0.410 7.294 -2.784 1.00 97.31 87 PRO A C 1
ATOM 663 O O . PRO A 1 87 ? 0.311 6.759 -3.889 1.00 97.31 87 PRO A O 1
ATOM 666 N N . THR A 1 88 ? -0.277 6.863 -1.732 1.00 96.62 88 THR A N 1
ATOM 667 C CA . THR A 1 88 ? -1.338 5.850 -1.825 1.00 96.62 88 THR A CA 1
ATOM 668 C C . THR A 1 88 ? -2.566 6.415 -2.545 1.00 96.62 88 THR A C 1
ATOM 670 O O . THR A 1 88 ? -2.846 7.605 -2.378 1.00 96.62 88 THR A O 1
ATOM 673 N N . PRO A 1 89 ? -3.364 5.590 -3.250 1.00 96.31 89 PRO A N 1
ATOM 674 C CA . PRO A 1 89 ? -4.588 6.053 -3.898 1.00 96.31 89 PRO A CA 1
ATOM 675 C C . PRO A 1 89 ? -5.598 6.590 -2.879 1.00 96.31 89 PRO A C 1
ATOM 677 O O . PRO A 1 89 ? -5.619 6.174 -1.712 1.00 96.31 89 PRO A O 1
ATOM 680 N N . GLY A 1 90 ? -6.468 7.492 -3.337 1.00 95.44 90 GLY A N 1
ATOM 681 C CA . GLY A 1 90 ? -7.598 7.980 -2.548 1.00 95.44 90 GLY A CA 1
ATOM 682 C C . GLY A 1 90 ? -8.541 6.844 -2.143 1.00 95.44 90 GLY A C 1
ATOM 683 O O . GLY A 1 90 ? -8.593 5.804 -2.796 1.00 95.44 90 GLY A O 1
ATOM 684 N N . VAL A 1 91 ? -9.293 7.039 -1.059 1.00 94.25 91 VAL A N 1
ATOM 685 C CA . VAL A 1 91 ? -10.122 5.984 -0.441 1.00 94.25 91 VAL A CA 1
ATOM 686 C C . VAL A 1 91 ? -11.189 5.432 -1.394 1.00 94.25 91 VAL A C 1
ATOM 688 O O . VAL A 1 91 ? -11.456 4.238 -1.380 1.00 94.25 91 VAL A O 1
ATOM 691 N N . VAL A 1 92 ? -11.743 6.274 -2.271 1.00 90.88 92 VAL A N 1
ATOM 692 C CA . VAL A 1 92 ? -12.807 5.896 -3.220 1.00 90.88 92 VAL A CA 1
ATOM 693 C C . VAL A 1 92 ? -12.350 4.838 -4.236 1.00 90.88 92 VAL A C 1
ATOM 695 O O . VAL A 1 92 ? -13.153 4.018 -4.659 1.00 90.88 92 VAL A O 1
ATOM 698 N N . GLY A 1 93 ? -11.066 4.826 -4.610 1.00 85.19 93 GLY A N 1
ATOM 699 C CA . GLY A 1 93 ? -10.511 3.881 -5.589 1.00 85.19 93 GLY A CA 1
ATOM 700 C C . GLY A 1 93 ? -9.953 2.591 -4.982 1.00 85.19 93 GLY A C 1
ATOM 701 O O . GLY A 1 93 ? -9.279 1.835 -5.681 1.00 85.19 93 GLY A O 1
ATOM 702 N N . ARG A 1 94 ? -10.152 2.358 -3.678 1.00 94.50 94 ARG A N 1
ATOM 703 C CA . ARG A 1 94 ? -9.612 1.190 -2.965 1.00 94.50 94 ARG A CA 1
ATOM 704 C C . ARG A 1 94 ? -10.571 -0.003 -3.036 1.00 94.50 94 ARG A C 1
ATOM 706 O O . ARG A 1 94 ? -11.778 0.190 -3.171 1.00 94.50 94 ARG A O 1
ATOM 713 N N . PRO A 1 95 ? -10.060 -1.243 -2.931 1.00 95.38 95 PRO A N 1
ATOM 714 C CA . PRO A 1 95 ? -10.911 -2.426 -2.839 1.00 95.38 95 PRO A CA 1
ATOM 715 C C . PRO A 1 95 ? -11.782 -2.401 -1.578 1.00 95.38 95 PRO A C 1
ATOM 717 O O . PRO A 1 95 ? -11.381 -1.889 -0.532 1.00 95.38 95 PRO A O 1
ATOM 720 N N . VAL A 1 96 ? -12.949 -3.034 -1.664 1.00 93.88 96 VAL A N 1
ATOM 721 C CA . VAL A 1 96 ? -13.807 -3.288 -0.504 1.00 93.88 96 VAL A CA 1
ATOM 722 C C . VAL A 1 96 ? -13.281 -4.513 0.246 1.00 93.88 96 VAL A C 1
ATOM 724 O O . VAL A 1 96 ? -13.028 -5.554 -0.360 1.00 93.88 96 VAL A O 1
ATOM 727 N N . ILE A 1 97 ? -13.121 -4.399 1.565 1.00 95.88 97 ILE A N 1
ATOM 728 C CA . ILE A 1 97 ? -12.782 -5.532 2.436 1.00 95.88 97 ILE A CA 1
ATOM 729 C C . ILE A 1 97 ? -14.062 -6.346 2.671 1.00 95.88 97 ILE A C 1
ATOM 731 O O . ILE A 1 97 ? -15.054 -5.797 3.149 1.00 95.88 97 ILE A O 1
ATOM 735 N N . SER A 1 98 ? -14.060 -7.643 2.347 1.00 93.69 98 SER A N 1
ATOM 736 C CA . SER A 1 98 ? -15.239 -8.506 2.541 1.00 93.69 98 SER A CA 1
ATOM 737 C C . SER A 1 98 ? -15.636 -8.581 4.011 1.00 93.69 98 SER A C 1
ATOM 739 O O . SER A 1 98 ? -14.746 -8.626 4.855 1.00 93.69 98 SER A O 1
ATOM 741 N N . ASP A 1 99 ? -16.921 -8.700 4.329 1.00 89.00 99 ASP A N 1
ATOM 742 C CA . ASP A 1 99 ? -17.432 -8.703 5.714 1.00 89.00 99 ASP A CA 1
ATOM 743 C C . ASP A 1 99 ? -16.838 -9.800 6.613 1.00 89.00 99 ASP A C 1
ATOM 745 O O . ASP A 1 99 ? -16.751 -9.635 7.824 1.00 89.00 99 ASP A O 1
ATOM 749 N N . THR A 1 100 ? -16.359 -10.897 6.024 1.00 91.12 100 THR A N 1
ATOM 750 C CA . THR A 1 100 ? -15.749 -12.026 6.742 1.00 91.12 100 THR A CA 1
ATOM 751 C C . THR A 1 100 ? -14.254 -11.863 7.024 1.00 91.12 100 THR A C 1
ATOM 753 O O . THR A 1 100 ? -13.662 -12.735 7.653 1.00 91.12 100 THR A O 1
ATOM 756 N N . LEU A 1 101 ? -13.618 -10.804 6.516 1.00 95.44 101 LEU A N 1
ATOM 757 C CA . LEU A 1 101 ? -12.178 -10.564 6.631 1.00 95.44 101 LEU A CA 1
ATOM 758 C C . LEU A 1 101 ? -11.903 -9.196 7.261 1.00 95.44 101 LEU A C 1
ATOM 760 O O . LEU A 1 101 ? -12.729 -8.290 7.220 1.00 95.44 101 LEU A O 1
ATOM 764 N N . ASP A 1 102 ? -10.710 -9.034 7.818 1.00 96.12 102 ASP A N 1
ATOM 765 C CA . ASP A 1 102 ? -10.192 -7.777 8.369 1.00 96.12 102 ASP A CA 1
ATOM 766 C C . ASP A 1 102 ? -9.242 -7.046 7.403 1.00 96.12 102 ASP A C 1
ATOM 768 O O . ASP A 1 102 ? -8.792 -5.936 7.687 1.00 96.12 102 ASP A O 1
ATOM 772 N N . HIS A 1 103 ? -8.946 -7.646 6.246 1.00 97.31 103 HIS A N 1
ATOM 773 C CA . HIS A 1 103 ? -8.022 -7.107 5.257 1.00 97.31 103 HIS A CA 1
ATOM 774 C C . HIS A 1 103 ?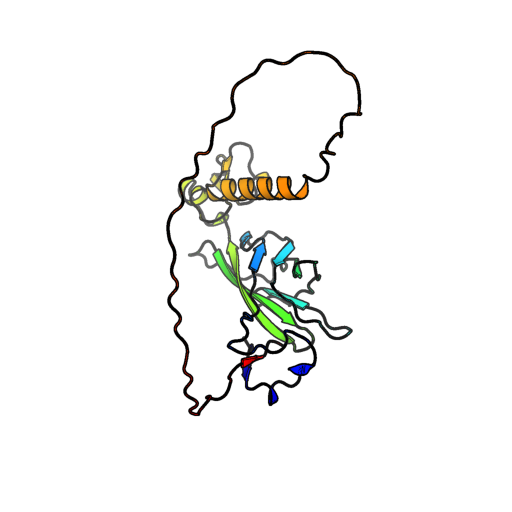 -8.308 -7.586 3.834 1.00 97.31 103 HIS A C 1
ATOM 776 O O . HIS A 1 103 ? -9.068 -8.525 3.591 1.00 97.31 103 HIS A O 1
ATOM 782 N N . VAL A 1 104 ? -7.634 -6.944 2.883 1.00 97.38 104 VAL A N 1
ATOM 783 C CA . VAL A 1 104 ? -7.556 -7.354 1.483 1.00 97.38 104 VAL A CA 1
ATOM 784 C C . VAL A 1 104 ? -6.158 -7.064 0.943 1.00 97.38 104 VAL A C 1
ATOM 786 O O . VAL A 1 104 ? -5.571 -6.016 1.223 1.00 97.38 104 VAL A O 1
ATOM 789 N N . PHE A 1 105 ? -5.619 -7.991 0.154 1.00 97.38 105 PHE A N 1
ATOM 790 C CA . PHE A 1 105 ? -4.362 -7.794 -0.562 1.00 97.38 105 PHE A CA 1
ATOM 791 C C . PHE A 1 105 ? -4.619 -7.293 -1.978 1.00 97.38 105 PHE A C 1
ATOM 793 O O . PHE A 1 105 ? -5.484 -7.808 -2.686 1.00 97.38 105 PHE A O 1
ATOM 800 N N . VAL A 1 106 ? -3.809 -6.334 -2.415 1.00 97.25 106 VAL A N 1
ATOM 801 C CA . VAL A 1 106 ? -3.743 -5.897 -3.810 1.00 97.25 106 VAL A CA 1
ATOM 802 C C . VAL A 1 106 ? -2.314 -5.992 -4.331 1.00 97.25 106 VAL A C 1
ATOM 804 O O . VAL A 1 106 ? -1.371 -5.836 -3.554 1.00 97.25 106 VAL A O 1
ATOM 807 N N . PRO A 1 107 ? -2.113 -6.210 -5.638 1.00 97.31 107 PRO A N 1
ATOM 808 C CA . PRO A 1 107 ? -0.792 -6.069 -6.226 1.00 97.31 107 PRO A CA 1
ATOM 809 C C . PRO A 1 107 ? -0.385 -4.590 -6.239 1.00 97.31 107 PRO A C 1
ATOM 811 O O . PRO A 1 107 ? -1.044 -3.766 -6.871 1.00 97.31 107 PRO A O 1
ATOM 814 N N . LEU A 1 108 ? 0.714 -4.256 -5.569 1.00 97.56 108 LEU A N 1
ATOM 815 C CA . LEU A 1 108 ? 1.449 -3.015 -5.766 1.00 97.56 108 LEU A CA 1
ATOM 816 C C . LEU A 1 108 ? 2.516 -3.253 -6.829 1.00 97.56 108 LEU A C 1
ATOM 818 O O . LEU A 1 108 ? 3.477 -3.987 -6.595 1.00 97.56 108 LEU A O 1
ATOM 822 N N . SER A 1 109 ? 2.324 -2.648 -7.996 1.00 96.69 109 SER A N 1
ATOM 823 C CA . SER A 1 109 ? 3.210 -2.778 -9.150 1.00 96.69 109 SER A CA 1
ATOM 824 C C . SER A 1 109 ? 3.890 -1.465 -9.519 1.00 96.69 109 SER A C 1
ATOM 826 O O . SER A 1 109 ? 3.335 -0.387 -9.301 1.00 96.69 109 SER A O 1
ATOM 828 N N . VAL A 1 110 ? 5.066 -1.558 -10.145 1.00 95.75 110 VAL A N 1
ATOM 829 C CA . VAL A 1 110 ? 5.688 -0.422 -10.841 1.00 95.75 110 VAL A CA 1
ATOM 830 C C . VAL A 1 110 ? 5.511 -0.591 -12.343 1.00 95.75 110 VAL A C 1
ATOM 832 O O . VAL A 1 110 ? 5.865 -1.626 -12.916 1.00 95.75 110 VAL A O 1
ATOM 835 N N . ARG A 1 111 ? 4.985 0.460 -12.972 1.00 94.56 111 ARG A N 1
ATOM 836 C CA . ARG A 1 111 ? 4.747 0.570 -14.409 1.00 94.56 111 ARG A CA 1
ATOM 837 C C . ARG A 1 111 ? 5.684 1.592 -15.027 1.00 94.56 111 ARG A C 1
ATOM 839 O O . ARG A 1 111 ? 5.810 2.706 -14.521 1.00 94.56 111 ARG A O 1
ATOM 846 N N . SER A 1 112 ? 6.286 1.255 -16.162 1.00 92.19 112 SER A N 1
ATOM 847 C CA . SER A 1 112 ? 6.949 2.254 -17.005 1.00 92.19 112 SER A CA 1
ATOM 848 C C . SER A 1 112 ? 5.941 2.878 -17.961 1.00 92.19 112 SER A C 1
ATOM 850 O O . SER A 1 112 ? 5.217 2.158 -18.646 1.00 92.19 112 SER A O 1
ATOM 852 N N . SER A 1 113 ? 5.903 4.206 -18.050 1.00 92.81 113 SER A N 1
ATOM 853 C CA . SER A 1 113 ? 5.108 4.894 -19.082 1.00 92.81 113 SER A CA 1
ATOM 854 C C . SER A 1 113 ? 5.708 4.784 -20.489 1.00 92.81 113 SER A C 1
ATOM 856 O O . SER A 1 113 ? 5.004 5.041 -21.459 1.00 92.81 113 SER A O 1
ATOM 858 N N . GLU A 1 114 ? 6.967 4.343 -20.618 1.00 87.75 114 GLU A N 1
ATOM 859 C CA . GLU A 1 114 ? 7.595 4.050 -21.914 1.00 87.75 114 GLU A CA 1
ATOM 860 C C . GLU A 1 114 ? 6.873 2.901 -22.634 1.00 87.75 114 GLU A C 1
ATOM 862 O O . GLU A 1 114 ? 6.632 2.970 -23.837 1.00 87.75 114 GLU A O 1
ATOM 867 N N . THR A 1 115 ? 6.533 1.837 -21.898 1.00 84.75 115 THR A N 1
ATOM 868 C CA . THR A 1 115 ? 5.945 0.610 -22.4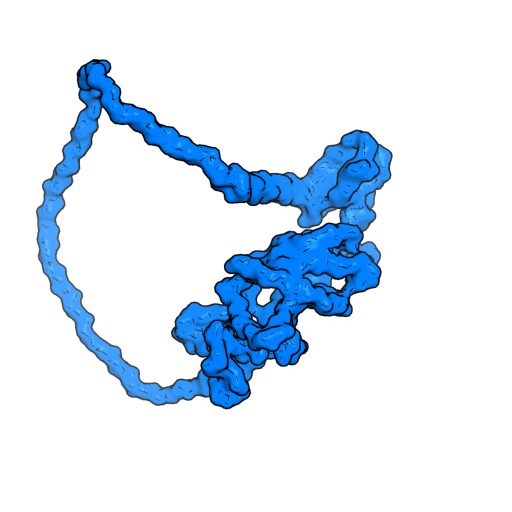67 1.00 84.75 115 THR A CA 1
ATOM 869 C C . THR A 1 115 ? 4.543 0.308 -21.945 1.00 84.75 115 THR A C 1
ATOM 871 O O . THR A 1 115 ? 3.858 -0.571 -22.468 1.00 84.75 115 THR A O 1
ATOM 874 N N . ASN A 1 116 ? 4.080 1.061 -20.942 1.00 89.69 116 ASN A N 1
ATOM 875 C CA . ASN A 1 116 ? 2.822 0.852 -20.226 1.00 89.69 116 ASN A CA 1
ATOM 876 C C . ASN A 1 116 ? 2.676 -0.578 -19.678 1.00 89.69 116 ASN A C 1
ATOM 878 O O . ASN A 1 116 ? 1.578 -1.140 -19.654 1.00 89.69 116 ASN A O 1
ATOM 882 N N . LYS A 1 117 ? 3.793 -1.177 -19.243 1.00 86.88 117 LYS A N 1
ATOM 883 C CA . LYS A 1 117 ? 3.843 -2.517 -18.648 1.00 86.88 117 LYS A CA 1
ATOM 884 C C . LYS A 1 117 ? 4.345 -2.481 -17.211 1.00 86.88 117 LYS A C 1
ATOM 886 O O . LYS A 1 117 ? 5.255 -1.724 -16.877 1.00 86.88 117 LYS A O 1
ATOM 891 N N . ASP A 1 118 ? 3.737 -3.339 -16.397 1.00 90.69 118 ASP A N 1
ATOM 892 C CA . ASP A 1 118 ? 4.167 -3.627 -15.031 1.00 90.69 118 ASP A CA 1
ATOM 893 C C . ASP A 1 118 ? 5.325 -4.626 -15.075 1.00 90.69 118 ASP A C 1
ATOM 895 O O . ASP A 1 118 ? 5.178 -5.709 -15.662 1.00 90.69 118 ASP A O 1
ATOM 899 N N . PHE A 1 119 ? 6.455 -4.266 -14.465 1.00 86.38 119 PHE A N 1
ATOM 900 C CA . PHE A 1 119 ? 7.682 -5.075 -14.489 1.00 86.38 119 PHE A CA 1
ATOM 901 C C . PHE A 1 119 ? 8.070 -5.649 -13.118 1.00 86.38 119 PHE A C 1
ATOM 903 O O . PHE A 1 119 ? 8.810 -6.622 -13.053 1.00 86.38 119 PHE A O 1
ATOM 910 N N . VAL A 1 120 ? 7.520 -5.117 -12.024 1.00 90.44 120 VAL A N 1
ATOM 911 C CA . VAL A 1 120 ? 7.678 -5.664 -10.667 1.00 90.44 120 VAL A CA 1
ATOM 912 C C . VAL A 1 120 ? 6.369 -5.509 -9.901 1.00 90.44 120 VAL A C 1
ATOM 914 O O . VAL A 1 120 ? 5.661 -4.523 -10.105 1.00 90.44 120 VAL A O 1
ATOM 917 N N . SER A 1 121 ? 6.032 -6.486 -9.055 1.00 93.62 121 SER A N 1
ATOM 918 C CA . SER A 1 121 ? 4.815 -6.477 -8.241 1.00 93.62 121 SER A CA 1
ATOM 919 C C . SER A 1 121 ? 5.002 -7.238 -6.932 1.00 93.62 121 SER A C 1
ATOM 921 O O . SER A 1 121 ? 5.617 -8.302 -6.925 1.00 93.62 121 SER A O 1
ATOM 923 N N . ARG A 1 122 ? 4.397 -6.746 -5.847 1.00 94.44 122 ARG A N 1
ATOM 924 C CA . ARG A 1 122 ? 4.255 -7.453 -4.562 1.00 94.44 122 ARG A CA 1
ATOM 925 C C . ARG A 1 122 ? 2.886 -7.192 -3.953 1.00 94.44 122 ARG A C 1
ATOM 927 O O . ARG A 1 122 ? 2.196 -6.262 -4.354 1.00 94.44 122 ARG A O 1
ATOM 934 N N . ASN A 1 123 ? 2.493 -8.017 -2.990 1.00 97.06 123 ASN A N 1
ATOM 935 C CA . ASN A 1 123 ? 1.250 -7.804 -2.260 1.00 97.06 123 ASN A CA 1
ATOM 936 C C . ASN A 1 123 ? 1.383 -6.598 -1.328 1.00 97.06 123 ASN A C 1
ATOM 938 O O . ASN A 1 123 ? 2.370 -6.467 -0.609 1.00 97.06 123 ASN A O 1
ATOM 942 N N . PHE A 1 124 ? 0.358 -5.757 -1.333 1.00 97.56 124 PHE A N 1
ATOM 943 C CA . PHE A 1 124 ? 0.172 -4.641 -0.421 1.00 97.56 124 PHE A CA 1
ATOM 944 C C . PHE A 1 124 ? -1.175 -4.811 0.274 1.00 97.56 124 PHE A C 1
ATOM 946 O O . PHE A 1 124 ? -2.173 -5.116 -0.386 1.00 97.56 124 PHE A O 1
ATOM 953 N N . ALA A 1 125 ? -1.211 -4.652 1.594 1.00 97.62 125 ALA A N 1
ATOM 954 C CA . ALA A 1 125 ? -2.424 -4.902 2.366 1.00 97.62 125 ALA A CA 1
ATOM 955 C C . ALA A 1 125 ? -3.161 -3.607 2.716 1.00 97.62 125 ALA A C 1
ATOM 957 O O . ALA A 1 125 ? -2.572 -2.659 3.240 1.00 97.62 125 ALA A O 1
ATOM 958 N N . TYR A 1 126 ? -4.473 -3.609 2.505 1.00 97.75 126 TYR A N 1
ATOM 959 C CA . TYR A 1 126 ? -5.376 -2.699 3.198 1.00 97.75 126 TYR A CA 1
ATOM 960 C C . TYR A 1 126 ? -6.078 -3.460 4.314 1.00 97.75 126 TYR A C 1
ATOM 962 O O . TYR A 1 126 ? -6.595 -4.547 4.064 1.00 97.75 126 TYR A O 1
ATOM 970 N N . TYR A 1 127 ? -6.114 -2.897 5.517 1.00 97.31 127 TYR A N 1
ATOM 971 C CA . TYR A 1 127 ? -6.769 -3.520 6.670 1.00 97.31 127 TYR A CA 1
ATOM 972 C C . TYR A 1 127 ? -7.740 -2.569 7.370 1.00 97.31 127 TYR A C 1
ATOM 974 O O . TYR A 1 127 ? -7.649 -1.346 7.229 1.00 97.31 127 TYR A O 1
ATOM 982 N N . ASP A 1 128 ? -8.667 -3.128 8.138 1.00 97.00 128 ASP A N 1
ATOM 983 C CA . ASP A 1 128 ? -9.645 -2.382 8.920 1.00 97.00 128 ASP A CA 1
ATOM 984 C C . ASP A 1 128 ? -9.727 -2.927 10.349 1.00 97.00 128 ASP A C 1
ATOM 986 O O . ASP A 1 128 ? -10.327 -3.967 10.614 1.00 97.00 128 ASP A O 1
ATOM 990 N N . CYS A 1 129 ? -9.146 -2.180 11.292 1.00 96.19 129 CYS A N 1
ATOM 991 C CA . CYS A 1 129 ? -9.207 -2.511 12.715 1.00 96.19 129 CYS A CA 1
ATOM 992 C C . CYS A 1 129 ? -10.645 -2.587 13.243 1.00 96.19 129 CYS A C 1
ATOM 994 O O . CYS A 1 129 ? -10.891 -3.329 14.189 1.00 96.19 129 CYS A O 1
ATOM 996 N N . GLY A 1 130 ? -11.593 -1.856 12.644 1.00 95.38 130 GLY A N 1
ATOM 997 C CA . GLY A 1 130 ? -12.994 -1.846 13.071 1.00 95.38 130 GLY A CA 1
ATOM 998 C C . GLY A 1 130 ? -13.697 -3.198 12.919 1.00 95.38 130 GLY A C 1
ATOM 999 O O . GLY A 1 130 ? -14.775 -3.385 13.476 1.00 95.38 130 GLY A O 1
ATOM 1000 N N . ARG A 1 131 ? -13.081 -4.157 12.214 1.00 95.75 131 ARG A N 1
ATOM 1001 C CA . ARG A 1 131 ? -13.576 -5.534 12.086 1.00 95.75 131 ARG A CA 1
ATOM 1002 C C . ARG A 1 131 ? -13.378 -6.375 13.346 1.00 95.75 131 ARG A C 1
ATOM 1004 O O . ARG A 1 131 ? -14.042 -7.395 13.493 1.00 95.75 131 ARG A O 1
ATOM 1011 N N . HIS A 1 132 ? -12.509 -5.954 14.264 1.00 95.62 132 HIS A N 1
ATOM 1012 C CA . HIS A 1 132 ? -12.310 -6.638 15.539 1.00 95.62 132 HIS A CA 1
ATOM 1013 C C . HIS A 1 132 ? -13.276 -6.087 16.591 1.00 95.62 132 HIS A C 1
ATOM 1015 O O . HIS A 1 132 ? -13.222 -4.907 16.949 1.00 95.62 132 HIS A O 1
ATOM 1021 N N . THR A 1 133 ? -14.151 -6.952 17.103 1.00 95.25 133 THR A N 1
ATOM 1022 C CA . THR A 1 133 ? -15.251 -6.545 17.999 1.00 95.25 133 THR A CA 1
ATOM 1023 C C . THR A 1 133 ? -14.926 -6.743 19.475 1.00 95.25 133 THR A C 1
ATOM 1025 O O . THR A 1 133 ? -15.629 -6.224 20.341 1.00 95.25 133 THR A O 1
ATOM 1028 N N . THR A 1 134 ? -13.838 -7.454 19.776 1.00 96.56 134 THR A N 1
ATOM 1029 C CA . THR A 1 134 ? -13.370 -7.690 21.142 1.00 96.56 134 THR A CA 1
ATOM 1030 C C . THR A 1 134 ? -11.954 -7.155 21.347 1.00 96.56 134 THR A C 1
ATOM 1032 O O . THR A 1 134 ? -11.134 -7.124 20.427 1.00 96.56 134 THR A O 1
ATOM 1035 N N . CYS A 1 135 ? -11.637 -6.775 22.590 1.00 96.44 135 CYS A N 1
ATOM 1036 C CA . CYS A 1 135 ? -10.297 -6.315 22.965 1.00 96.44 135 CYS A CA 1
ATOM 1037 C C . CYS A 1 135 ? -9.223 -7.348 22.601 1.00 96.44 135 CYS A C 1
ATOM 1039 O O . CYS A 1 135 ? -8.212 -6.999 22.001 1.00 96.44 135 CYS A O 1
ATOM 1041 N N . MET A 1 136 ? -9.476 -8.625 22.904 1.00 95.69 136 MET A N 1
ATOM 1042 C CA . MET A 1 136 ? -8.515 -9.703 22.674 1.00 95.69 136 MET A CA 1
ATOM 1043 C C . MET A 1 136 ? -8.202 -9.899 21.185 1.00 95.69 136 MET A C 1
ATOM 1045 O O . MET A 1 136 ? -7.034 -10.034 20.833 1.00 95.69 136 MET A O 1
ATOM 1049 N N . GLU A 1 137 ? -9.213 -9.874 20.311 1.00 95.62 137 GLU A N 1
ATOM 1050 C CA . GLU A 1 137 ? -9.010 -9.933 18.855 1.00 95.62 137 GLU A CA 1
ATOM 1051 C C . GLU A 1 137 ? -8.249 -8.711 18.340 1.00 95.62 137 GLU A C 1
ATOM 1053 O O . GLU A 1 137 ? -7.350 -8.845 17.516 1.00 95.62 137 GLU A O 1
ATOM 1058 N N . CYS A 1 138 ? -8.577 -7.523 18.853 1.00 96.44 138 CYS A N 1
ATOM 1059 C CA . CYS A 1 138 ? -7.953 -6.275 18.433 1.00 96.44 138 CYS A CA 1
ATOM 1060 C C . CYS A 1 138 ? -6.455 -6.233 18.755 1.00 96.44 138 CYS A C 1
ATOM 1062 O O . CYS A 1 138 ? -5.642 -5.911 17.889 1.00 96.44 138 CYS A O 1
ATOM 1064 N N . VAL A 1 139 ? -6.078 -6.561 19.995 1.00 95.19 139 VAL A N 1
ATOM 1065 C CA . VAL A 1 139 ? -4.685 -6.433 20.456 1.00 95.19 139 VAL A CA 1
ATOM 1066 C C . VAL A 1 139 ? -3.780 -7.542 19.920 1.00 95.19 139 VAL A C 1
ATOM 1068 O O . VAL A 1 139 ? -2.586 -7.305 19.741 1.00 95.19 139 VAL A O 1
ATOM 1071 N N . LYS A 1 140 ? -4.351 -8.718 19.622 1.00 94.44 140 LYS A N 1
ATOM 1072 C CA . LYS A 1 140 ? -3.662 -9.849 18.975 1.00 94.44 140 LYS A CA 1
ATOM 1073 C C . LYS A 1 140 ? -3.722 -9.810 17.451 1.00 94.44 140 LYS A C 1
ATOM 1075 O O . LYS A 1 140 ? -3.192 -10.703 16.792 1.00 94.44 140 LYS A O 1
ATOM 1080 N N . SER A 1 141 ? -4.389 -8.809 16.883 1.00 94.38 141 SER A N 1
ATOM 1081 C CA . SER A 1 141 ? -4.459 -8.634 15.440 1.00 94.38 141 SER A CA 1
ATOM 1082 C C . SER A 1 141 ? -3.053 -8.523 14.855 1.00 94.38 141 SER A C 1
ATOM 1084 O O . SER A 1 141 ? -2.175 -7.879 15.432 1.00 94.38 141 SER A O 1
ATOM 1086 N N . GLN A 1 142 ? -2.840 -9.106 13.673 1.00 93.75 142 GLN A N 1
ATOM 1087 C CA . GLN A 1 142 ? -1.583 -8.963 12.927 1.00 93.75 142 GLN A CA 1
ATOM 1088 C C . GLN A 1 142 ? -1.340 -7.524 12.424 1.00 93.75 142 GLN A C 1
ATOM 1090 O O . GLN A 1 142 ? -0.267 -7.202 11.902 1.00 93.75 142 GLN A O 1
ATOM 1095 N N . TRP A 1 143 ? -2.342 -6.655 12.568 1.00 95.00 143 TRP A N 1
ATOM 1096 C CA . TRP A 1 143 ? -2.308 -5.256 12.171 1.00 95.00 143 TRP A CA 1
ATOM 1097 C C . TRP A 1 143 ? -1.944 -4.338 13.339 1.00 95.00 143 TRP A C 1
ATOM 1099 O O . TRP A 1 143 ? -2.084 -4.679 14.512 1.00 95.00 143 TRP A O 1
ATOM 1109 N N . ALA A 1 144 ? -1.497 -3.124 13.016 1.00 92.38 144 ALA A N 1
ATOM 1110 C CA . ALA A 1 144 ? -1.196 -2.097 14.007 1.00 92.38 144 ALA A CA 1
ATOM 1111 C C . ALA A 1 144 ? -2.496 -1.446 14.529 1.00 92.38 144 ALA A C 1
ATOM 1113 O O . ALA A 1 144 ? -2.817 -0.306 14.186 1.00 92.38 144 ALA A O 1
ATOM 1114 N N . CYS A 1 145 ? -3.255 -2.199 15.325 1.00 95.12 145 CYS A N 1
ATOM 1115 C CA . CYS A 1 145 ? -4.517 -1.782 15.930 1.00 95.12 145 CYS A CA 1
ATOM 1116 C C . CYS A 1 145 ? -4.388 -1.549 17.439 1.00 95.12 145 CYS A C 1
ATOM 1118 O O . CYS A 1 145 ? -3.533 -2.120 18.113 1.00 95.12 145 CYS A O 1
ATOM 1120 N N . ASN A 1 146 ? -5.269 -0.711 17.975 1.00 95.38 146 ASN A N 1
ATOM 1121 C CA . ASN A 1 146 ? -5.367 -0.386 19.390 1.00 95.38 146 ASN A CA 1
ATOM 1122 C C . ASN A 1 146 ? -6.826 -0.485 19.837 1.00 95.38 146 ASN A C 1
ATOM 1124 O O . ASN A 1 146 ? -7.743 -0.185 19.068 1.00 95.38 146 ASN A O 1
ATOM 1128 N N . TRP A 1 147 ? -7.046 -0.855 21.091 1.00 96.50 147 TRP A N 1
ATOM 1129 C CA . TRP A 1 147 ? -8.381 -0.939 21.671 1.00 96.50 147 TRP A CA 1
ATOM 1130 C C . TRP A 1 147 ? -8.683 0.295 22.521 1.00 96.50 147 TRP A C 1
ATOM 1132 O O . TRP A 1 147 ? -7.979 0.551 23.502 1.00 96.50 147 TRP A O 1
ATOM 1142 N N . CYS A 1 148 ? -9.736 1.043 22.183 1.00 96.50 148 CYS A N 1
ATOM 1143 C CA . CYS A 1 148 ? -10.239 2.095 23.062 1.00 96.50 148 CYS A CA 1
ATOM 1144 C C . CYS A 1 148 ? -11.203 1.476 24.090 1.00 96.50 148 CYS A C 1
ATOM 1146 O O . CYS A 1 148 ? -12.275 0.983 23.728 1.00 96.50 148 CYS A O 1
ATOM 1148 N N . VAL A 1 149 ? -10.838 1.511 25.374 1.00 94.75 149 VAL A N 1
ATOM 1149 C CA . VAL A 1 149 ? -11.584 0.817 26.441 1.00 94.75 149 VAL A CA 1
ATOM 1150 C C . VAL A 1 149 ? -12.987 1.397 26.641 1.00 94.75 149 VAL A C 1
ATOM 1152 O O . VAL A 1 149 ? -13.927 0.642 26.859 1.00 94.75 149 VAL A O 1
ATOM 1155 N N . TYR A 1 150 ? -13.138 2.720 26.559 1.00 93.75 150 TYR A N 1
ATOM 1156 C CA . TYR A 1 150 ? -14.403 3.400 26.867 1.00 93.75 150 TYR A CA 1
ATOM 1157 C C . TYR A 1 150 ? -15.412 3.337 25.719 1.00 93.75 150 TYR A C 1
ATOM 1159 O O . TYR A 1 150 ? -16.611 3.222 25.946 1.00 93.75 150 TYR A O 1
ATOM 1167 N N . GLU A 1 151 ? -14.928 3.388 24.486 1.00 94.38 151 GLU A N 1
ATOM 1168 C CA . GLU A 1 151 ? -15.738 3.321 23.274 1.00 94.38 151 GLU A CA 1
ATOM 1169 C C . GLU A 1 151 ? -16.032 1.881 22.849 1.00 94.38 151 GLU A C 1
ATOM 1171 O O . GLU A 1 151 ? -16.789 1.677 21.902 1.00 94.38 151 GLU A O 1
ATOM 1176 N N . ASN A 1 152 ? -15.416 0.899 23.521 1.00 94.81 152 ASN A N 1
ATOM 1177 C CA . ASN A 1 152 ? -15.538 -0.522 23.217 1.00 94.81 152 ASN A CA 1
ATOM 1178 C C . ASN A 1 152 ? -15.293 -0.809 21.721 1.00 94.81 152 ASN A C 1
ATOM 1180 O O . ASN A 1 152 ? -16.068 -1.516 21.076 1.00 94.81 152 ASN A O 1
ATOM 1184 N N . LYS A 1 153 ? -14.242 -0.192 21.156 1.00 95.75 153 LYS A N 1
ATOM 1185 C CA . LYS A 1 153 ? -13.930 -0.248 19.719 1.00 95.75 153 LYS A CA 1
ATOM 1186 C C . LYS A 1 153 ? -12.444 -0.471 19.458 1.00 95.75 153 LYS A C 1
ATOM 1188 O O . LYS A 1 153 ? -11.584 0.084 20.147 1.00 95.75 153 LYS A O 1
ATOM 1193 N N . CYS A 1 154 ? -12.155 -1.208 18.392 1.00 96.50 154 CYS A N 1
ATOM 1194 C CA . CYS A 1 154 ? -10.813 -1.360 17.852 1.00 96.50 154 CYS A CA 1
ATOM 1195 C C . CYS A 1 154 ? -10.539 -0.302 16.772 1.00 96.50 154 CYS A C 1
ATOM 1197 O O . CYS A 1 154 ? -11.377 -0.044 15.908 1.00 96.50 154 CYS A O 1
ATOM 1199 N N . THR A 1 155 ? -9.372 0.340 16.815 1.00 95.19 155 THR A N 1
ATOM 1200 C CA . THR A 1 155 ? -9.009 1.421 15.889 1.00 95.19 155 THR A CA 1
ATOM 1201 C C . THR A 1 155 ? -7.508 1.464 15.622 1.00 95.19 155 THR A C 1
ATOM 1203 O O . THR A 1 155 ? -6.693 1.187 16.497 1.00 95.19 155 THR A O 1
ATOM 1206 N N . HIS A 1 156 ? -7.119 1.870 14.415 1.00 92.94 156 HIS A N 1
ATOM 1207 C CA . HIS A 1 156 ? -5.728 2.234 14.128 1.00 92.94 156 HIS A CA 1
ATOM 1208 C C . HIS A 1 156 ? -5.407 3.657 14.622 1.00 92.94 156 HIS A C 1
ATOM 1210 O O . HIS A 1 156 ? -4.246 3.981 14.848 1.00 92.94 156 HIS A O 1
ATOM 1216 N N . ASN A 1 157 ? -6.426 4.510 14.794 1.00 92.25 157 ASN A N 1
ATOM 1217 C CA . ASN A 1 157 ? -6.272 5.905 15.187 1.00 92.25 157 ASN A CA 1
ATOM 1218 C C . ASN A 1 157 ? -6.749 6.145 16.627 1.00 92.25 157 ASN A C 1
ATOM 1220 O O . ASN A 1 157 ? -7.953 6.248 16.903 1.00 92.25 157 ASN A O 1
ATOM 1224 N N . THR A 1 158 ? -5.779 6.291 17.528 1.00 91.06 158 THR A N 1
ATOM 1225 C CA . THR A 1 158 ? -5.991 6.499 18.964 1.00 91.06 158 THR A CA 1
ATOM 1226 C C . THR A 1 158 ? -6.404 7.922 19.328 1.00 91.06 158 THR A C 1
ATOM 1228 O O . THR A 1 158 ? -6.906 8.123 20.430 1.00 91.06 158 THR A O 1
ATOM 1231 N N . SER A 1 159 ? -6.295 8.900 18.415 1.00 89.88 159 SER A N 1
ATOM 1232 C CA . SER A 1 159 ? -6.767 10.271 18.683 1.00 89.88 159 SER A CA 1
ATOM 1233 C C . SER A 1 159 ? -8.284 10.353 18.877 1.00 89.88 159 SER A C 1
ATOM 1235 O O . SER A 1 159 ? -8.793 11.322 19.430 1.00 89.88 159 SER A O 1
ATOM 1237 N N . SER A 1 160 ? -9.003 9.315 18.442 1.00 83.75 160 SER A N 1
ATOM 1238 C CA . SER A 1 160 ? -10.448 9.161 18.613 1.00 83.75 160 SER A CA 1
ATOM 1239 C C . SER A 1 160 ? -10.857 8.410 19.890 1.00 83.75 160 SER A C 1
ATOM 1241 O O . SER A 1 160 ? -12.046 8.110 20.043 1.00 83.75 160 SER A O 1
ATOM 1243 N N . CYS A 1 161 ? -9.897 8.054 20.752 1.00 91.81 161 CYS A N 1
ATOM 1244 C CA . CYS A 1 161 ? -10.146 7.441 22.055 1.00 91.81 161 CYS A CA 1
ATOM 1245 C C . CYS A 1 161 ? -10.127 8.518 23.156 1.00 91.81 161 CYS A C 1
ATOM 1247 O O . CYS A 1 161 ? -9.275 9.405 23.144 1.00 91.81 161 CYS A O 1
ATOM 1249 N N . GLN A 1 162 ? -11.010 8.419 24.149 1.00 87.06 162 GLN A N 1
ATOM 1250 C CA . GLN A 1 162 ? -11.110 9.402 25.233 1.00 87.06 162 GLN A CA 1
ATOM 1251 C C . GLN A 1 162 ? -9.926 9.374 26.209 1.00 87.06 162 GLN A C 1
ATOM 1253 O O . GLN A 1 162 ? -9.437 10.434 26.594 1.00 87.06 162 GLN A O 1
ATOM 1258 N N . ARG A 1 163 ? -9.492 8.187 26.666 1.00 82.06 163 ARG A N 1
ATOM 1259 C CA . ARG A 1 163 ? -8.398 8.048 27.654 1.00 82.06 163 ARG A CA 1
ATOM 1260 C C . ARG A 1 163 ? -7.646 6.725 27.547 1.00 82.06 163 ARG A C 1
ATOM 1262 O O . ARG A 1 163 ? -6.495 6.699 27.132 1.00 82.06 163 ARG A O 1
ATOM 1269 N N . ASN A 1 164 ? -8.289 5.633 27.964 1.00 89.31 164 ASN A N 1
ATOM 1270 C CA . ASN A 1 164 ? -7.618 4.348 28.143 1.00 89.31 164 ASN A CA 1
ATOM 1271 C C . ASN A 1 164 ? -7.529 3.608 26.811 1.00 89.31 164 ASN A C 1
ATOM 1273 O O . ASN A 1 164 ? -8.551 3.212 26.242 1.00 89.31 164 ASN A O 1
ATOM 1277 N N . VAL A 1 165 ? -6.295 3.416 26.352 1.00 93.56 165 VAL A N 1
ATOM 1278 C CA . VAL A 1 165 ? -5.964 2.691 25.129 1.00 93.56 165 VAL A CA 1
ATOM 1279 C C . VAL A 1 165 ? -5.110 1.487 25.489 1.00 93.56 165 VAL A C 1
ATOM 1281 O O . VAL A 1 165 ? -4.098 1.626 26.173 1.00 93.56 165 VAL A O 1
ATOM 1284 N N . VAL A 1 166 ? -5.513 0.312 25.013 1.00 93.69 166 VAL A N 1
ATOM 1285 C CA . VAL A 1 166 ? -4.684 -0.894 25.071 1.00 93.69 166 VAL A CA 1
ATOM 1286 C C . VAL A 1 166 ? -4.016 -1.060 23.712 1.00 93.69 166 VAL A C 1
ATOM 1288 O O . VAL A 1 166 ? -4.695 -1.254 22.702 1.00 93.69 166 VAL A O 1
ATOM 1291 N N . SER A 1 167 ? -2.691 -0.936 23.680 1.00 93.69 167 SER A N 1
ATOM 1292 C CA . SER A 1 167 ? -1.916 -1.068 22.447 1.00 93.69 167 SER A CA 1
ATOM 1293 C C . SER A 1 167 ? -1.851 -2.520 21.985 1.00 93.69 167 SER A C 1
ATOM 1295 O O . SER A 1 167 ? -1.634 -3.417 22.800 1.00 93.69 167 SER A O 1
ATOM 1297 N N . GLY A 1 168 ? -2.010 -2.750 20.681 1.00 90.81 168 GLY A N 1
ATOM 1298 C CA . GLY A 1 168 ? -1.818 -4.072 20.090 1.00 90.81 168 GLY A CA 1
ATOM 1299 C C . GLY A 1 168 ? -0.346 -4.468 19.985 1.00 90.81 168 GLY A C 1
ATOM 1300 O O . GLY A 1 168 ? 0.543 -3.618 19.872 1.00 90.81 168 GLY A O 1
ATOM 1301 N N . GLU A 1 169 ? -0.088 -5.773 19.958 1.00 88.31 169 GLU A N 1
ATOM 1302 C CA . GLU A 1 169 ? 1.261 -6.358 19.967 1.00 88.31 169 GLU A CA 1
ATOM 1303 C C . GLU A 1 169 ? 2.107 -5.895 18.761 1.00 88.31 169 GLU A C 1
ATOM 1305 O O . GLU A 1 169 ? 3.302 -5.599 18.883 1.00 88.31 169 GLU A O 1
ATOM 1310 N N . ASN A 1 170 ? 1.473 -5.724 17.597 1.00 82.69 170 ASN A N 1
ATOM 1311 C CA . ASN A 1 170 ? 2.136 -5.276 16.369 1.00 82.69 170 ASN A CA 1
ATOM 1312 C C . ASN A 1 170 ? 2.332 -3.753 16.283 1.00 82.69 170 ASN A C 1
ATOM 1314 O O . ASN A 1 170 ? 3.167 -3.284 15.505 1.00 82.69 170 ASN A O 1
ATOM 1318 N N . VAL A 1 171 ? 1.633 -2.969 17.112 1.00 76.12 171 VAL A N 1
ATOM 1319 C CA . VAL A 1 171 ? 1.876 -1.520 17.241 1.00 76.12 171 VAL A CA 1
ATOM 1320 C C . VAL A 1 171 ? 3.198 -1.275 17.960 1.00 76.12 171 VAL A C 1
ATOM 1322 O O . VAL A 1 171 ? 3.991 -0.446 17.516 1.00 76.12 171 VAL A O 1
ATOM 1325 N N . SER A 1 172 ? 3.480 -2.038 19.022 1.00 61.28 172 SER A N 1
ATOM 1326 C CA . SER A 1 172 ? 4.770 -1.998 19.725 1.00 61.28 172 SER A CA 1
ATOM 132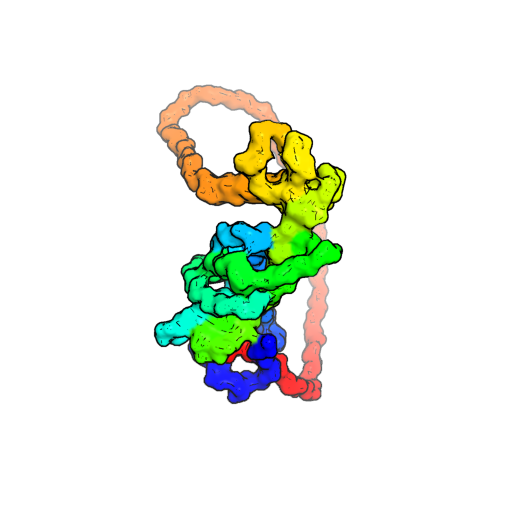7 C C . SER A 1 172 ? 5.942 -2.272 18.782 1.00 61.28 172 SER A C 1
ATOM 1329 O O . SER A 1 172 ? 6.933 -1.547 18.815 1.00 61.28 172 SER A O 1
ATOM 1331 N N . MET A 1 173 ? 5.808 -3.253 17.886 1.00 59.03 173 MET A N 1
ATOM 1332 C CA . MET A 1 173 ? 6.826 -3.553 16.872 1.00 59.03 173 MET A CA 1
ATOM 1333 C C . MET A 1 173 ? 7.022 -2.394 15.883 1.00 59.03 173 MET A C 1
ATOM 1335 O O . MET A 1 173 ? 8.159 -2.041 15.568 1.00 59.03 173 MET A O 1
ATOM 1339 N N . LEU A 1 174 ? 5.939 -1.752 15.429 1.00 59.12 174 LEU A N 1
ATOM 1340 C CA . LEU A 1 174 ? 6.017 -0.595 14.532 1.00 59.12 174 LEU A CA 1
ATOM 1341 C C . LEU A 1 174 ? 6.672 0.621 15.213 1.00 59.12 174 LEU A C 1
ATOM 1343 O O . LEU A 1 174 ? 7.518 1.274 14.606 1.00 59.12 174 LEU A O 1
ATOM 1347 N N . HIS A 1 175 ? 6.336 0.893 16.478 1.00 56.84 175 HIS A N 1
ATOM 1348 C CA . HIS A 1 175 ? 6.969 1.949 17.277 1.00 56.84 175 HIS A CA 1
ATOM 1349 C C . HIS A 1 175 ? 8.461 1.681 17.511 1.00 56.84 175 HIS A C 1
ATOM 1351 O O . HIS A 1 175 ? 9.268 2.601 17.384 1.00 56.84 175 HIS A O 1
ATOM 1357 N N . MET A 1 176 ? 8.853 0.433 17.782 1.00 53.06 176 MET A N 1
ATOM 1358 C CA . MET A 1 176 ? 10.266 0.057 17.924 1.00 53.06 176 MET A CA 1
ATOM 1359 C C . MET A 1 176 ? 11.037 0.273 16.613 1.00 53.06 176 MET A C 1
ATOM 1361 O O . MET A 1 176 ? 12.140 0.819 16.620 1.00 53.06 176 MET A O 1
ATOM 1365 N N . LEU A 1 177 ? 10.447 -0.075 15.464 1.00 57.72 177 LEU A N 1
ATOM 1366 C CA . LEU A 1 177 ? 11.053 0.177 14.153 1.00 57.72 177 LEU A CA 1
ATOM 1367 C C . LEU A 1 177 ? 11.113 1.672 13.816 1.00 57.72 177 LEU A C 1
ATOM 1369 O O . LEU A 1 177 ? 12.130 2.132 13.302 1.00 57.72 177 LEU A O 1
ATOM 1373 N N . GLN A 1 178 ? 10.075 2.447 14.137 1.00 56.94 178 GLN A N 1
ATOM 1374 C CA . GLN A 1 178 ? 10.086 3.901 13.966 1.00 56.94 178 GLN A CA 1
ATOM 1375 C C . GLN A 1 178 ? 11.153 4.571 14.839 1.00 56.94 178 GLN A C 1
ATOM 1377 O O . GLN A 1 178 ? 11.821 5.480 14.354 1.00 56.94 178 GLN A O 1
ATOM 1382 N N . GLN A 1 179 ? 11.382 4.098 16.070 1.00 51.88 179 GLN A N 1
ATOM 1383 C CA . GLN A 1 179 ? 12.492 4.564 16.909 1.00 51.88 179 GLN A CA 1
ATOM 1384 C C . GLN A 1 179 ? 13.859 4.219 16.299 1.00 51.88 179 GLN A C 1
ATOM 1386 O O . GLN A 1 179 ? 14.738 5.075 16.259 1.00 51.88 179 GLN A O 1
ATOM 1391 N N . LEU A 1 180 ? 14.045 3.008 15.764 1.00 57.66 180 LEU A N 1
ATOM 1392 C CA . LEU A 1 180 ? 15.296 2.621 15.095 1.00 57.66 180 LEU A CA 1
ATOM 1393 C C . LEU A 1 180 ? 15.555 3.428 13.815 1.00 57.66 180 LEU A C 1
ATOM 1395 O O . LEU A 1 180 ? 16.690 3.829 13.555 1.00 57.66 180 LEU A O 1
ATOM 1399 N N . VAL A 1 181 ? 14.511 3.691 13.026 1.00 59.19 181 VAL A N 1
ATOM 1400 C CA .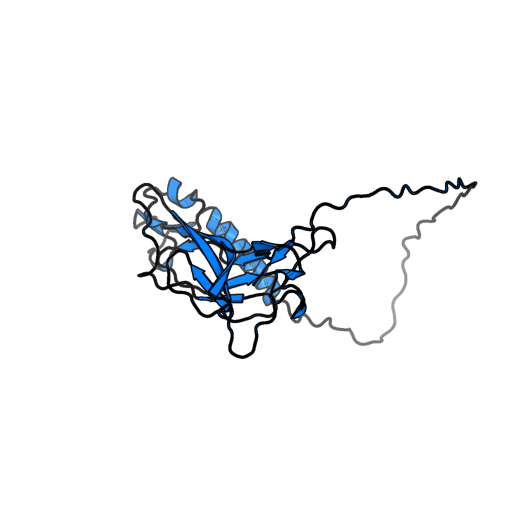 VAL A 1 181 ? 14.569 4.571 11.852 1.00 59.19 181 VAL A CA 1
ATOM 1401 C C . VAL A 1 181 ? 14.901 5.995 12.302 1.00 59.19 181 VAL A C 1
ATOM 1403 O O . VAL A 1 181 ? 15.887 6.554 11.837 1.00 59.19 181 VAL A O 1
ATOM 1406 N N . TYR A 1 182 ? 14.180 6.556 13.274 1.00 54.78 182 TYR A N 1
ATOM 1407 C CA . TYR A 1 182 ? 14.461 7.883 13.832 1.00 54.78 182 TYR A CA 1
ATOM 1408 C C . TYR A 1 182 ? 15.918 8.017 14.296 1.00 54.78 182 TYR A C 1
ATOM 1410 O O . TYR A 1 182 ? 16.587 8.976 13.923 1.00 54.78 182 TYR A O 1
ATOM 1418 N N . LEU A 1 183 ? 16.461 7.024 15.006 1.00 53.31 183 LEU A N 1
ATOM 1419 C CA . LEU A 1 183 ? 17.866 7.012 15.423 1.00 53.31 183 LEU A CA 1
ATOM 1420 C C . LEU A 1 183 ? 18.844 6.954 14.239 1.00 53.31 183 LEU A C 1
ATOM 1422 O O . LEU A 1 183 ? 19.881 7.608 14.297 1.00 53.31 183 LEU A O 1
ATOM 1426 N N . ARG A 1 184 ? 18.523 6.244 13.148 1.00 54.34 184 ARG A N 1
ATOM 1427 C CA . ARG A 1 184 ? 19.339 6.247 11.914 1.00 54.34 184 ARG A CA 1
ATOM 1428 C C . ARG A 1 184 ? 19.267 7.563 11.135 1.00 54.34 184 ARG A C 1
ATOM 1430 O O . ARG A 1 184 ? 20.233 7.904 10.464 1.00 54.34 184 ARG A O 1
ATOM 1437 N N . TYR A 1 185 ? 18.148 8.282 11.207 1.00 53.66 185 TYR A N 1
ATOM 1438 C CA . TYR A 1 185 ? 17.939 9.543 10.485 1.00 53.66 185 TYR A CA 1
ATOM 1439 C C . TYR A 1 185 ? 18.350 10.794 11.293 1.00 53.66 185 TYR A C 1
ATOM 1441 O O . TYR A 1 185 ? 18.676 11.811 10.688 1.00 53.66 185 TYR A O 1
ATOM 1449 N N . ILE A 1 186 ? 18.377 10.733 12.633 1.00 55.59 186 ILE A N 1
ATOM 1450 C CA . ILE A 1 186 ? 18.731 11.851 13.542 1.00 55.59 186 ILE A CA 1
ATOM 1451 C C . ILE A 1 186 ? 20.150 11.718 14.124 1.00 55.59 186 ILE A C 1
ATOM 1453 O O . ILE A 1 186 ? 20.645 12.655 14.743 1.00 55.59 186 ILE A O 1
ATOM 1457 N N . THR A 1 187 ? 20.868 10.617 13.872 1.00 54.97 187 THR A N 1
ATOM 1458 C CA . THR A 1 187 ? 22.327 10.592 14.082 1.00 54.97 187 THR A CA 1
ATOM 1459 C C . THR A 1 187 ? 23.098 11.008 12.824 1.00 54.97 187 THR A C 1
ATOM 1461 O O . THR A 1 187 ? 23.804 10.211 12.211 1.00 54.97 187 THR A O 1
ATOM 1464 N N . PRO A 1 188 ? 23.077 12.303 12.483 1.00 54.12 188 PRO A N 1
ATOM 1465 C CA . PRO A 1 188 ? 24.301 12.962 12.082 1.00 54.12 188 PRO A CA 1
ATOM 1466 C C . PRO A 1 188 ? 24.665 14.007 13.143 1.00 54.12 188 PRO A C 1
ATOM 1468 O O . PRO A 1 188 ? 23.819 14.771 13.593 1.00 54.12 188 PRO A O 1
ATOM 1471 N N . LEU A 1 189 ? 25.959 14.073 13.474 1.00 54.12 189 LEU A N 1
ATOM 1472 C CA . LEU A 1 189 ? 26.611 15.092 14.311 1.00 54.12 189 LEU A CA 1
ATOM 1473 C C . LEU A 1 189 ? 26.604 14.841 15.830 1.00 54.12 189 LEU A C 1
ATOM 1475 O O . LEU A 1 189 ? 26.142 15.666 16.611 1.00 54.12 189 LEU A O 1
ATOM 1479 N N . VAL A 1 190 ? 27.295 13.787 16.270 1.00 45.38 190 VAL A N 1
ATOM 1480 C CA . VAL A 1 190 ? 28.240 14.025 17.373 1.00 45.38 190 VAL A CA 1
ATOM 1481 C C . VAL A 1 190 ? 29.580 14.311 16.698 1.00 45.38 190 VAL A C 1
ATOM 1483 O O . VAL A 1 190 ? 30.189 13.374 16.176 1.00 45.38 190 VAL A O 1
ATOM 1486 N N . PRO A 1 191 ? 30.029 15.574 16.589 1.00 42.53 191 PRO A N 1
ATOM 1487 C CA . PRO A 1 191 ? 31.399 15.822 16.186 1.00 42.53 191 PRO A CA 1
ATOM 1488 C C . PRO A 1 191 ? 32.292 15.140 17.220 1.00 42.53 191 PRO A C 1
ATOM 1490 O O . PRO A 1 191 ? 32.173 15.370 18.422 1.00 42.53 191 PRO A O 1
ATOM 1493 N N . TYR A 1 192 ? 33.149 14.244 16.738 1.00 45.41 192 TYR A N 1
ATOM 1494 C CA . TYR A 1 192 ? 34.254 13.709 17.510 1.00 45.41 192 TYR A CA 1
ATOM 1495 C C . TYR A 1 192 ? 35.077 14.927 17.939 1.00 45.41 192 TYR A C 1
ATOM 1497 O O . TYR A 1 192 ? 35.770 15.525 17.115 1.00 45.41 192 TYR A O 1
ATOM 1505 N N . PHE A 1 193 ? 34.918 15.377 19.185 1.00 42.22 193 PHE A N 1
ATOM 1506 C CA . PHE A 1 193 ? 35.764 16.422 19.738 1.00 42.22 193 PHE A CA 1
ATOM 1507 C C . PHE A 1 193 ? 37.180 15.848 19.773 1.00 42.22 193 PHE A C 1
ATOM 1509 O O . PHE A 1 193 ? 37.540 15.087 20.669 1.00 42.22 193 PHE A O 1
ATOM 1516 N N . ALA A 1 194 ? 37.969 16.170 18.750 1.00 43.81 194 ALA A N 1
ATOM 1517 C CA . ALA A 1 194 ? 39.410 16.077 18.818 1.00 43.81 194 ALA A CA 1
ATOM 1518 C C . ALA A 1 194 ? 39.839 17.029 19.940 1.00 43.81 194 ALA A C 1
ATOM 1520 O O . ALA A 1 194 ? 39.794 18.249 19.781 1.00 43.81 194 ALA A O 1
ATOM 1521 N N . GLY A 1 195 ? 40.153 16.463 21.106 1.00 45.75 195 GLY A N 1
ATOM 1522 C CA . GLY A 1 195 ? 40.757 17.216 22.196 1.00 45.75 195 GLY A CA 1
ATOM 1523 C C . GLY A 1 195 ? 42.056 17.872 21.707 1.00 45.75 195 GLY A C 1
ATOM 1524 O O . GLY A 1 195 ? 42.775 17.261 20.909 1.00 45.75 195 GLY A O 1
ATOM 1525 N N . PRO A 1 196 ? 42.345 19.117 22.120 1.00 43.03 196 PRO A N 1
ATOM 1526 C CA . PRO A 1 196 ? 43.533 19.835 21.680 1.00 43.03 196 PRO A CA 1
ATOM 1527 C C . PRO A 1 196 ? 44.822 19.124 22.133 1.00 43.03 196 PRO A C 1
ATOM 1529 O O . PRO A 1 196 ? 44.827 18.455 23.169 1.00 43.03 196 PRO A O 1
ATOM 1532 N N . PRO A 1 197 ? 45.920 19.251 21.367 1.00 52.12 197 PRO A N 1
ATOM 1533 C CA . PRO A 1 197 ? 47.180 18.608 21.691 1.00 52.12 197 PRO A CA 1
ATOM 1534 C C . PRO A 1 197 ? 47.953 19.415 22.744 1.00 52.12 197 PRO A C 1
ATOM 1536 O O . PRO A 1 197 ? 48.105 20.627 22.607 1.00 52.12 197 PRO A O 1
ATOM 1539 N N . ASN A 1 198 ? 48.525 18.677 23.700 1.00 40.25 198 ASN A N 1
ATOM 1540 C CA . ASN A 1 198 ? 49.540 19.060 24.690 1.00 40.25 198 ASN A CA 1
ATOM 1541 C C . ASN A 1 198 ? 49.025 19.687 25.998 1.00 40.25 198 ASN A C 1
ATOM 1543 O O . ASN A 1 198 ? 48.721 20.870 26.048 1.00 40.25 198 ASN A O 1
ATOM 1547 N N . ASP A 1 199 ? 49.077 18.904 27.080 1.00 36.19 199 ASP A N 1
ATOM 1548 C CA . ASP A 1 199 ? 49.990 19.233 28.180 1.00 36.19 199 ASP A CA 1
ATOM 1549 C C . ASP A 1 199 ? 50.495 17.956 28.896 1.00 36.19 199 ASP A C 1
ATOM 1551 O O . ASP A 1 199 ? 49.810 16.928 28.866 1.00 36.19 199 ASP A O 1
ATOM 1555 N N . PRO A 1 200 ? 51.720 17.971 29.462 1.00 46.19 200 PRO A N 1
ATOM 1556 C CA . PRO A 1 200 ? 52.437 16.802 29.979 1.00 46.19 200 PRO A CA 1
ATOM 1557 C C . PRO A 1 200 ? 52.217 16.597 31.492 1.00 46.19 200 PRO A C 1
ATOM 1559 O O . PRO A 1 200 ? 51.778 17.515 32.173 1.00 46.19 200 PRO A O 1
ATOM 1562 N N . TRP A 1 201 ? 52.648 15.429 31.998 1.00 31.73 201 TRP A N 1
ATOM 1563 C CA . TRP A 1 201 ? 52.703 14.971 33.408 1.00 31.73 201 TRP A CA 1
ATOM 1564 C C . TRP A 1 201 ? 51.460 14.229 33.931 1.00 31.73 201 TRP A C 1
ATOM 1566 O O . TRP A 1 201 ? 50.460 14.843 34.273 1.00 31.73 201 TRP A O 1
ATOM 1576 N N . ASP A 1 202 ? 51.515 12.891 34.017 1.00 36.47 202 ASP A N 1
ATOM 1577 C CA . ASP A 1 202 ? 51.859 12.133 35.246 1.00 36.47 202 ASP A CA 1
ATOM 1578 C C . ASP A 1 202 ? 51.874 10.601 34.938 1.00 36.47 202 ASP A C 1
ATOM 1580 O O . ASP A 1 202 ? 51.567 10.224 33.802 1.00 36.47 202 ASP A O 1
ATOM 1584 N N . PRO A 1 203 ? 52.336 9.680 35.813 1.00 41.81 203 PRO A N 1
ATOM 1585 C CA . PRO A 1 203 ? 53.325 8.674 35.459 1.00 41.81 203 PRO A CA 1
ATOM 1586 C C . PRO A 1 203 ? 52.745 7.253 35.408 1.00 41.81 203 PRO A C 1
ATOM 1588 O O . PRO A 1 203 ? 51.640 6.951 35.856 1.00 41.81 203 PRO A O 1
ATOM 1591 N N . GLY A 1 204 ? 53.541 6.349 34.844 1.00 36.19 204 GLY A N 1
ATOM 1592 C CA . GLY A 1 204 ? 53.169 4.961 34.614 1.00 36.19 204 GLY A CA 1
ATOM 1593 C C . GLY A 1 204 ? 52.847 4.153 35.873 1.00 36.19 204 GLY A C 1
ATOM 1594 O O . GLY A 1 204 ? 53.543 4.205 36.883 1.00 36.19 204 GLY A O 1
ATOM 1595 N N . SER A 1 205 ? 51.857 3.275 35.729 1.00 33.38 205 SER A N 1
ATOM 1596 C CA . SER A 1 205 ? 51.804 2.005 36.445 1.00 33.38 205 SER A CA 1
ATOM 1597 C C . SER A 1 205 ? 51.396 0.905 35.462 1.00 33.38 205 SER A C 1
ATOM 1599 O O . SER A 1 205 ? 50.492 1.053 34.642 1.00 33.38 205 SER A O 1
ATOM 1601 N N . GLN A 1 206 ? 52.199 -0.153 35.465 1.00 36.34 206 GLN A N 1
ATOM 1602 C CA . GLN A 1 206 ? 52.204 -1.251 34.508 1.00 36.34 206 GLN A CA 1
ATOM 1603 C C . GLN A 1 206 ? 51.182 -2.325 34.873 1.00 36.34 206 GLN A C 1
ATOM 1605 O O . GLN A 1 206 ? 51.138 -2.719 36.033 1.00 36.34 206 GLN A O 1
ATOM 1610 N N . ILE A 1 207 ? 50.500 -2.899 33.875 1.00 37.47 207 ILE A N 1
ATOM 1611 C CA . ILE A 1 207 ? 49.913 -4.255 33.913 1.00 37.47 207 ILE A CA 1
ATOM 1612 C C . ILE A 1 207 ? 50.099 -4.899 32.508 1.00 37.47 207 ILE A C 1
ATOM 1614 O O . ILE A 1 207 ? 50.104 -4.172 31.513 1.00 37.47 207 ILE A O 1
ATOM 1618 N N . PRO A 1 208 ? 50.385 -6.218 32.400 1.00 36.56 208 PRO A N 1
ATOM 1619 C CA . PRO A 1 208 ? 51.481 -6.730 31.571 1.00 36.56 208 PRO A CA 1
ATOM 1620 C C . PRO A 1 208 ? 51.136 -7.269 30.173 1.00 36.56 208 PRO A C 1
ATOM 1622 O O . PRO A 1 208 ? 50.008 -7.634 29.851 1.00 36.56 208 PRO A O 1
ATOM 1625 N N . ARG A 1 209 ? 52.201 -7.381 29.362 1.00 36.62 209 ARG A N 1
ATOM 1626 C CA . ARG A 1 209 ? 52.257 -8.035 28.047 1.00 36.62 209 ARG A CA 1
ATOM 1627 C C . ARG A 1 209 ? 52.087 -9.552 28.175 1.00 36.62 209 ARG A C 1
ATOM 1629 O O . ARG A 1 209 ? 52.895 -10.211 28.826 1.00 36.62 209 ARG A O 1
ATOM 1636 N N . VAL A 1 210 ? 51.105 -10.111 27.471 1.00 35.78 210 VAL A N 1
ATOM 1637 C CA . VAL A 1 210 ? 51.042 -11.551 27.194 1.00 35.78 210 VAL A CA 1
ATOM 1638 C C . VAL A 1 210 ? 52.056 -11.879 26.097 1.00 35.78 210 VAL A C 1
ATOM 1640 O O . VAL A 1 210 ? 52.054 -11.284 25.022 1.00 35.78 210 VAL A O 1
ATOM 1643 N N . ILE A 1 211 ? 52.953 -12.812 26.409 1.00 36.12 211 ILE A N 1
ATOM 1644 C CA . ILE A 1 211 ? 54.010 -13.327 25.538 1.00 36.12 211 ILE A CA 1
ATOM 1645 C C . ILE A 1 211 ? 53.399 -14.381 24.608 1.00 36.12 211 ILE A C 1
ATOM 1647 O O . ILE A 1 211 ? 52.985 -15.448 25.057 1.00 36.12 211 ILE A O 1
ATOM 1651 N N . SER A 1 212 ? 53.371 -14.110 23.305 1.00 31.75 212 SER A N 1
ATOM 1652 C CA . SER A 1 212 ? 53.113 -15.111 22.268 1.00 31.75 212 SER A CA 1
ATOM 1653 C C . SER A 1 212 ? 54.382 -15.936 22.022 1.00 31.75 212 SER A C 1
ATOM 1655 O O . SER A 1 212 ? 55.379 -15.403 21.533 1.00 31.75 212 SER A O 1
ATOM 1657 N N . ARG A 1 213 ? 54.354 -17.233 22.357 1.00 32.81 213 ARG A N 1
ATOM 1658 C CA . ARG A 1 213 ? 55.372 -18.215 21.948 1.00 32.81 213 ARG A CA 1
ATOM 1659 C C . ARG A 1 213 ? 54.980 -18.829 20.605 1.00 32.81 213 ARG A C 1
ATOM 1661 O O . ARG A 1 213 ? 53.926 -19.445 20.490 1.00 32.81 213 ARG A O 1
ATOM 1668 N N . SER A 1 214 ? 55.855 -18.674 19.622 1.00 32.59 214 SER A N 1
ATOM 1669 C CA . SER A 1 214 ? 55.896 -19.444 18.384 1.00 32.59 214 SER A CA 1
ATOM 1670 C C . SER A 1 214 ? 56.616 -20.779 18.613 1.00 32.59 214 SER A C 1
ATOM 1672 O O . SER A 1 214 ? 57.662 -20.815 19.255 1.00 32.59 214 SER A O 1
ATOM 1674 N N . ILE A 1 215 ? 56.077 -21.854 18.041 1.00 36.59 215 ILE A N 1
ATOM 1675 C CA . ILE A 1 215 ? 56.800 -23.065 17.630 1.00 36.59 215 ILE A CA 1
ATOM 1676 C C . ILE A 1 215 ? 56.245 -23.397 16.244 1.00 36.59 215 ILE A C 1
ATOM 1678 O O . ILE A 1 215 ? 55.033 -23.525 16.078 1.00 36.59 215 ILE A O 1
ATOM 1682 N N . GLY A 1 216 ? 57.124 -23.422 15.246 1.00 33.47 216 GLY A N 1
ATOM 1683 C CA . GLY A 1 216 ? 56.817 -23.897 13.902 1.00 33.47 216 GLY A CA 1
ATOM 1684 C C . GLY A 1 216 ? 57.356 -25.306 13.712 1.00 33.47 216 GLY A C 1
ATOM 1685 O O . GLY A 1 216 ? 58.284 -25.677 14.416 1.00 33.47 216 GLY A O 1
ATOM 1686 N N . ASP A 1 217 ? 56.791 -26.035 12.749 1.00 32.22 217 ASP A N 1
ATOM 1687 C CA . ASP A 1 217 ? 57.472 -27.093 12.000 1.00 32.22 217 ASP A CA 1
ATOM 1688 C C . ASP A 1 217 ? 56.693 -27.437 10.711 1.00 32.22 217 ASP A C 1
ATOM 1690 O O . ASP A 1 217 ? 55.484 -27.650 10.740 1.00 32.22 217 ASP A O 1
ATOM 1694 N N . GLY A 1 218 ? 57.425 -27.503 9.589 1.00 31.62 218 GLY A N 1
ATOM 1695 C CA . GLY A 1 218 ? 57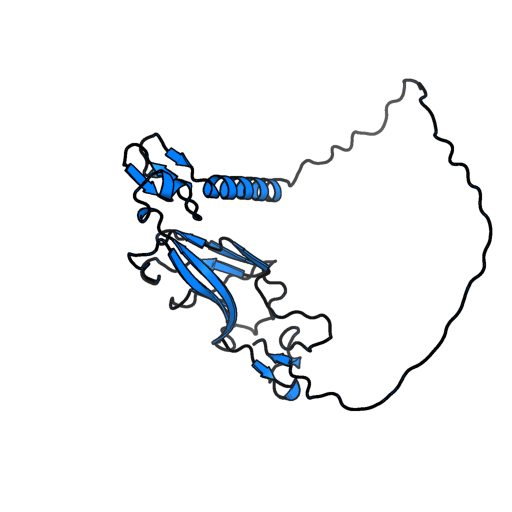.299 -28.569 8.580 1.00 31.62 218 GLY A CA 1
ATOM 1696 C C . GLY A 1 218 ? 56.252 -28.486 7.453 1.00 31.62 218 GLY A C 1
ATOM 1697 O O . GLY A 1 218 ? 55.099 -28.851 7.627 1.00 31.62 218 GLY A O 1
ATOM 1698 N N . HIS A 1 219 ? 56.713 -28.153 6.240 1.00 32.25 219 HIS A N 1
ATOM 1699 C CA . HIS A 1 219 ? 56.072 -28.359 4.917 1.00 32.25 219 HIS A CA 1
ATOM 1700 C C . HIS A 1 219 ? 56.046 -29.866 4.502 1.00 32.25 219 HIS A C 1
ATOM 1702 O O . HIS A 1 219 ? 56.754 -30.627 5.165 1.00 32.25 219 HIS A O 1
ATOM 1708 N N . PRO A 1 220 ? 55.347 -30.348 3.426 1.00 40.19 220 PRO A N 1
ATOM 1709 C CA . PRO A 1 220 ? 55.399 -29.851 2.029 1.00 40.19 220 PRO A CA 1
ATOM 1710 C C . PRO A 1 220 ? 54.055 -29.881 1.228 1.00 40.19 220 PRO A C 1
ATOM 1712 O O . PRO A 1 220 ? 53.025 -30.292 1.761 1.00 40.19 220 PRO A O 1
ATOM 1715 N N . PRO A 1 221 ? 54.026 -29.405 -0.043 1.00 44.12 221 PRO A N 1
ATOM 1716 C CA . PRO A 1 221 ? 52.801 -29.171 -0.819 1.00 44.12 221 PRO A CA 1
ATOM 1717 C C . PRO A 1 221 ? 52.451 -30.315 -1.788 1.00 44.12 221 PRO A C 1
ATOM 1719 O O . PRO A 1 221 ? 53.335 -31.014 -2.282 1.00 44.12 221 PRO A O 1
ATOM 1722 N N . ILE A 1 222 ? 51.165 -30.451 -2.141 1.00 37.34 222 ILE A N 1
ATOM 1723 C CA . ILE A 1 222 ? 50.710 -31.339 -3.225 1.00 37.34 222 ILE A CA 1
ATOM 1724 C C . ILE A 1 222 ? 49.951 -30.533 -4.284 1.00 37.34 222 ILE A C 1
ATOM 1726 O O . ILE A 1 222 ? 48.906 -29.935 -4.039 1.00 37.34 222 ILE A O 1
ATOM 1730 N N . HIS A 1 223 ? 50.539 -30.546 -5.477 1.00 31.50 223 HIS A N 1
ATOM 1731 C CA . HIS A 1 223 ? 50.027 -30.091 -6.763 1.00 31.50 223 HIS A CA 1
ATOM 1732 C C . HIS A 1 223 ? 48.964 -31.070 -7.286 1.00 31.50 223 HIS A C 1
ATOM 1734 O O . HIS A 1 223 ? 49.230 -32.267 -7.294 1.00 31.50 223 HIS A O 1
ATOM 1740 N N . HIS A 1 224 ? 47.856 -30.589 -7.861 1.00 34.81 224 HIS A N 1
ATOM 1741 C CA . HIS A 1 224 ? 47.172 -31.326 -8.929 1.00 34.81 224 HIS A CA 1
ATOM 1742 C C . HIS A 1 224 ? 46.565 -30.393 -9.979 1.00 34.81 224 HIS A C 1
ATOM 1744 O O . HIS A 1 224 ? 45.852 -29.434 -9.693 1.00 34.81 224 HIS A O 1
ATOM 1750 N N . SER A 1 225 ? 46.906 -30.710 -11.221 1.00 31.00 225 SER A N 1
ATOM 1751 C CA . SER A 1 225 ? 46.565 -30.052 -12.470 1.00 31.00 225 SER A CA 1
ATOM 1752 C C . SER A 1 225 ? 45.553 -30.887 -13.265 1.00 31.00 225 SER A C 1
ATOM 1754 O O . SER A 1 225 ? 45.672 -32.104 -13.344 1.00 31.00 225 SER A O 1
ATOM 1756 N N . GLY A 1 226 ? 44.629 -30.195 -13.945 1.00 29.67 226 GLY A N 1
ATOM 1757 C CA . GLY A 1 226 ? 44.019 -30.615 -15.217 1.00 29.67 226 GLY A CA 1
ATOM 1758 C C . GLY A 1 226 ? 42.723 -31.438 -15.156 1.00 29.67 226 GLY A C 1
ATOM 1759 O O . GLY A 1 226 ? 42.721 -32.573 -14.707 1.00 29.67 226 GLY A O 1
ATOM 1760 N N . ARG A 1 227 ? 41.643 -30.955 -15.788 1.00 33.38 227 ARG A N 1
ATOM 1761 C CA . ARG A 1 227 ? 41.306 -31.175 -17.216 1.00 33.38 227 ARG A CA 1
ATOM 1762 C C . ARG A 1 227 ? 39.909 -30.626 -17.548 1.00 33.38 227 ARG A C 1
ATOM 1764 O O . ARG A 1 227 ? 38.979 -30.743 -16.761 1.00 33.38 227 ARG A O 1
ATOM 1771 N N . ARG A 1 228 ? 39.777 -30.068 -18.759 1.00 38.47 228 ARG A N 1
ATOM 1772 C CA . ARG A 1 228 ? 38.496 -29.833 -19.456 1.00 38.47 228 ARG A CA 1
ATOM 1773 C C . ARG A 1 228 ? 37.906 -31.167 -19.928 1.00 38.47 228 ARG A C 1
ATOM 1775 O O . ARG A 1 228 ? 38.671 -32.089 -20.217 1.00 38.47 228 ARG A O 1
ATOM 1782 N N . PRO A 1 229 ? 36.595 -31.194 -20.189 1.00 35.03 229 PRO A N 1
ATOM 1783 C CA . PRO A 1 229 ? 36.158 -31.576 -21.533 1.00 35.03 229 PRO A CA 1
ATOM 1784 C C . PRO A 1 229 ? 35.338 -30.475 -22.217 1.00 35.03 229 PRO A C 1
ATOM 1786 O O . PRO A 1 229 ? 34.552 -29.765 -21.595 1.00 35.03 229 PRO A O 1
ATOM 1789 N N . ILE A 1 230 ? 35.553 -30.355 -23.525 1.00 38.25 230 ILE A N 1
ATOM 1790 C CA . ILE A 1 230 ? 34.720 -29.637 -24.495 1.00 38.25 230 ILE A CA 1
ATOM 1791 C C . ILE A 1 230 ? 33.672 -30.638 -24.993 1.00 38.25 230 ILE A C 1
ATOM 1793 O O . ILE A 1 230 ? 34.028 -31.777 -25.286 1.00 38.25 230 ILE A O 1
ATOM 1797 N N . GLY A 1 231 ? 32.411 -30.219 -25.125 1.00 30.78 231 GLY A N 1
ATOM 1798 C CA . GLY A 1 231 ? 31.369 -31.063 -25.713 1.00 30.78 231 GLY A CA 1
ATOM 1799 C C . GLY A 1 231 ? 29.956 -30.496 -25.606 1.00 30.78 231 GLY A C 1
ATOM 1800 O O . GLY A 1 231 ? 29.192 -30.923 -24.757 1.00 30.78 231 GLY A O 1
ATOM 1801 N N . ASN A 1 232 ? 29.660 -29.524 -26.472 1.00 33.12 232 ASN A N 1
ATOM 1802 C CA . ASN A 1 232 ? 28.388 -29.258 -27.159 1.00 33.12 232 ASN A CA 1
ATOM 1803 C C . ASN A 1 232 ? 27.052 -29.532 -26.449 1.00 33.12 232 ASN A C 1
ATOM 1805 O O . ASN A 1 232 ? 26.609 -30.667 -26.371 1.00 33.12 232 ASN A O 1
ATOM 1809 N N . SER A 1 233 ? 26.340 -28.445 -26.137 1.00 33.28 233 SER A N 1
ATOM 1810 C CA . SER A 1 233 ? 25.067 -28.036 -26.767 1.00 33.28 233 SER A CA 1
ATOM 1811 C C . SER A 1 233 ? 24.340 -27.123 -25.780 1.00 33.28 233 SER A C 1
ATOM 1813 O O . SER A 1 233 ? 23.596 -27.592 -24.921 1.00 33.28 233 SER A O 1
ATOM 1815 N N . ALA A 1 234 ? 24.608 -25.816 -25.840 1.00 31.02 234 ALA A N 1
ATOM 1816 C CA . ALA A 1 234 ? 23.880 -24.870 -25.007 1.00 31.02 234 ALA A CA 1
ATOM 1817 C C . ALA A 1 234 ? 22.430 -24.782 -25.526 1.00 31.02 234 ALA A C 1
ATOM 1819 O O . ALA A 1 234 ? 22.240 -24.435 -26.696 1.00 31.02 234 ALA A O 1
ATOM 1820 N N . PRO A 1 235 ? 21.413 -25.106 -24.708 1.00 34.06 235 PRO A N 1
ATOM 1821 C CA . PRO A 1 235 ? 20.024 -24.849 -25.063 1.00 34.06 235 PRO A CA 1
ATOM 1822 C C . PRO A 1 235 ? 19.811 -23.330 -25.206 1.00 34.06 235 PRO A C 1
ATOM 1824 O O . PRO A 1 235 ? 20.629 -22.544 -24.714 1.00 34.06 235 PRO A O 1
ATOM 1827 N N . PRO A 1 236 ? 18.747 -22.880 -25.893 1.00 35.06 236 PRO A N 1
ATOM 1828 C CA . PRO A 1 236 ? 18.510 -21.459 -26.111 1.00 35.06 236 PRO A CA 1
ATOM 1829 C C . PRO A 1 236 ? 18.507 -20.714 -24.770 1.00 35.06 236 PRO A C 1
ATOM 1831 O O . PRO A 1 236 ? 17.816 -21.095 -23.829 1.00 35.06 236 PRO A O 1
ATOM 1834 N N . ILE A 1 237 ? 19.320 -19.660 -24.683 1.00 40.47 237 ILE A N 1
ATOM 1835 C CA . ILE A 1 237 ? 19.435 -18.797 -23.505 1.00 40.47 237 ILE A CA 1
ATOM 1836 C C . ILE A 1 237 ? 18.132 -17.996 -23.399 1.00 40.47 237 ILE A C 1
ATOM 1838 O O . ILE A 1 237 ? 17.949 -16.982 -24.073 1.00 40.47 237 ILE A O 1
ATOM 1842 N N . ILE A 1 238 ? 17.196 -18.497 -22.596 1.00 38.88 238 ILE A N 1
ATOM 1843 C CA . ILE A 1 238 ? 15.889 -17.886 -22.347 1.00 38.88 238 ILE A CA 1
ATOM 1844 C C . ILE A 1 238 ? 16.059 -16.831 -21.249 1.00 38.88 238 ILE A C 1
ATOM 1846 O O . ILE A 1 238 ? 16.166 -17.180 -20.088 1.00 38.88 238 ILE A O 1
ATOM 1850 N N . ALA A 1 239 ? 16.097 -15.547 -21.582 1.00 50.53 239 ALA A N 1
ATOM 1851 C CA . ALA A 1 239 ? 16.421 -14.472 -20.640 1.00 50.53 239 ALA A CA 1
ATOM 1852 C C . ALA A 1 239 ? 15.263 -13.485 -20.465 1.00 50.53 239 ALA A C 1
ATOM 1854 O O . ALA A 1 239 ? 14.479 -13.271 -21.382 1.00 50.53 239 ALA A O 1
ATOM 1855 N N . GLN A 1 240 ? 15.135 -12.868 -19.293 1.00 46.38 240 GLN A N 1
ATOM 1856 C CA . GLN A 1 240 ? 14.008 -11.983 -18.990 1.00 46.38 240 GLN A CA 1
ATOM 1857 C C . GLN A 1 240 ? 14.196 -10.573 -19.574 1.00 46.38 240 GLN A C 1
ATOM 1859 O O . GLN A 1 240 ? 15.190 -9.898 -19.310 1.00 46.38 240 GLN A O 1
ATOM 1864 N N . ASN A 1 241 ? 13.205 -10.124 -20.343 1.00 48.19 241 ASN A N 1
ATOM 1865 C CA . ASN A 1 241 ? 13.008 -8.755 -20.798 1.00 48.19 241 ASN A CA 1
ATOM 1866 C C . ASN A 1 241 ? 12.285 -7.951 -19.713 1.00 48.19 241 ASN A C 1
ATOM 1868 O O . ASN A 1 241 ? 11.181 -8.338 -19.316 1.00 48.19 241 ASN A O 1
ATOM 1872 N N . GLN A 1 242 ? 12.892 -6.851 -19.267 1.00 53.88 242 GLN A N 1
ATOM 1873 C CA . GLN A 1 242 ? 12.429 -6.100 -18.098 1.00 53.88 242 GLN A CA 1
ATOM 1874 C C . GLN A 1 242 ? 11.731 -4.770 -18.412 1.00 53.88 242 GLN A C 1
ATOM 1876 O O . GLN A 1 242 ? 11.229 -4.152 -17.480 1.00 53.88 242 GLN A O 1
ATOM 1881 N N . LEU A 1 243 ? 11.620 -4.345 -19.679 1.00 51.34 243 LEU A N 1
ATOM 1882 C CA . LEU A 1 243 ? 10.795 -3.195 -20.086 1.00 51.34 243 LEU A CA 1
ATOM 1883 C C . LEU A 1 243 ? 10.186 -3.364 -21.480 1.00 51.34 243 LEU A C 1
ATOM 1885 O O . LEU A 1 243 ? 10.854 -3.934 -22.377 1.00 51.34 243 LEU A O 1
#